Protein AF-A0A1G8M8V0-F1 (afdb_monomer_lite)

InterPro domains:
  IPR059503 Rv1289-like domain [PF27329] (33-240)

Foldseek 3Di:
DDDDDDDDDDDDDDPPPPPPPPDDDPDDDDDDDLQRLLVQLVVCLVVVVNLSNLLSLLVSLQVLLCLLVVHPHDDLVSSLVLVLVLCLQLVQQLVAQAPQNQAWQALQWFADPVRDTDRTDTPSSCSSRQRNVCSVVVHDRDPLAAADEDDVPDDQYWDDDSVVSHIHGGSSSSVSSSRSSQQAQSFQPDADPDQDWRWGQAPNDIDTGGSRVRRNVNVVVSVVCVVRDDRHDHDDDDPPDD

Radius of gyration: 22.96 Å; chains: 1; bounding box: 92×37×60 Å

Sequence (242 aa):
MSPVLGEAPTLTPLNFRLIFRLATPYFGDCLMDIAKRVELSIEGGRNRNWDQALDLICPALEATARKALGKAKITGKEYKDYVRSKYQIIEPFSCTGLNMSETRFPNISVSTDDGKTLENPDVADIIYHCYRNATQHGYTISSKFAFSEQQPGSFVGWNFNFGEGRIHFPVNLVWALIATVVLEKSNKDIVSFTGQFLYLNVENKNVHFPVGLFWGGEDLVVNFFGKHPRPTVTMRFTNNIS

Organism: NCBI:txid490829

Secondary structure (DSSP, 8-state):
-PPP-PPPP-------------------S----HHHHHHHHHHHHHTT-HHHHHHHHHHHHHHHHHHHHT-SS--HHHHHHHHHHTHHHHHHHHTS-B-TTT---TT--EE-TTS-EESS--HHHHIIIIIIHHHHHTPPPPGGG-EEPPPTT-----EEEGGGTEEEEETHHHHHHHHHHHH-GGGTT-------EEEEEETTEEEEEEGGG-TT-HHHHHHHHHHS----B---------

pLDDT: mean 79.85, std 20.71, range [23.98, 98.31]

Structure (mmCIF, N/CA/C/O backbone):
data_AF-A0A1G8M8V0-F1
#
_entry.id   AF-A0A1G8M8V0-F1
#
loop_
_atom_site.group_PDB
_atom_site.id
_atom_site.type_symbol
_atom_site.label_atom_id
_atom_site.label_alt_id
_atom_site.label_comp_id
_atom_site.label_asym_id
_atom_site.label_entity_id
_atom_site.label_seq_id
_atom_site.pdbx_PDB_ins_code
_atom_site.Cartn_x
_atom_site.Cartn_y
_atom_site.Cartn_z
_atom_site.occupancy
_atom_site.B_iso_or_equiv
_atom_site.auth_seq_id
_atom_site.auth_comp_id
_atom_site.auth_asym_id
_atom_site.auth_atom_id
_atom_site.pdbx_PDB_model_num
ATOM 1 N N . MET A 1 1 ? -68.989 19.685 33.938 1.00 43.81 1 MET A N 1
ATOM 2 C CA . MET A 1 1 ? -67.886 18.721 34.132 1.00 43.81 1 MET A CA 1
ATOM 3 C C . MET A 1 1 ? -66.911 18.925 32.989 1.00 43.81 1 MET A C 1
ATOM 5 O O . MET A 1 1 ? -67.175 18.466 31.888 1.00 43.81 1 MET A O 1
ATOM 9 N N . SER A 1 2 ? -65.870 19.718 33.227 1.00 32.50 2 SER A N 1
ATOM 10 C CA . SER A 1 2 ? -64.815 20.004 32.249 1.00 32.50 2 SER A CA 1
ATOM 11 C C . SER A 1 2 ? -63.652 19.031 32.481 1.00 32.50 2 SER A C 1
ATOM 13 O O . SER A 1 2 ? -63.342 18.778 33.647 1.00 32.50 2 SER A O 1
ATOM 15 N N . PRO A 1 3 ? -63.014 18.469 31.439 1.00 36.28 3 PRO A N 1
ATOM 16 C CA . PRO A 1 3 ? -61.874 17.584 31.623 1.00 36.28 3 PRO A CA 1
ATOM 17 C C . PRO A 1 3 ? -60.624 18.383 32.009 1.00 36.28 3 PRO A C 1
ATOM 19 O O . PRO A 1 3 ? -60.290 19.389 31.386 1.00 36.28 3 PRO A O 1
ATOM 22 N N . VAL A 1 4 ? -59.955 17.907 33.058 1.00 39.12 4 VAL A N 1
ATOM 23 C CA . VAL A 1 4 ? -58.671 18.396 33.565 1.00 39.12 4 VAL A CA 1
ATOM 24 C C . VAL A 1 4 ? -57.565 17.953 32.603 1.00 39.12 4 VAL A C 1
ATOM 26 O O . VAL A 1 4 ? -57.398 16.760 32.355 1.00 39.12 4 VAL A O 1
ATOM 29 N N . LEU A 1 5 ? -56.823 18.918 32.057 1.00 35.03 5 LEU A N 1
ATOM 30 C CA . LEU A 1 5 ? -55.566 18.693 31.343 1.00 35.03 5 LEU A CA 1
ATOM 31 C C . LEU A 1 5 ? -54.503 18.273 32.366 1.00 35.03 5 LEU A C 1
ATOM 33 O O . LEU A 1 5 ? -54.175 19.043 33.265 1.00 35.03 5 LEU A O 1
ATOM 37 N N . GLY A 1 6 ? -54.003 17.044 32.247 1.00 34.59 6 GLY A N 1
ATOM 38 C CA . GLY A 1 6 ? -52.886 16.551 33.047 1.00 34.59 6 GLY A CA 1
ATOM 39 C C . GLY A 1 6 ? -51.581 17.245 32.655 1.00 34.59 6 GLY A C 1
ATOM 40 O O . GLY A 1 6 ? -51.261 17.359 31.472 1.00 34.59 6 GLY A O 1
ATOM 41 N N . GLU A 1 7 ? -50.851 17.712 33.663 1.00 34.50 7 GLU A N 1
ATOM 42 C CA . GLU A 1 7 ? -49.532 18.327 33.544 1.00 34.50 7 GLU A CA 1
ATOM 43 C C . GLU A 1 7 ? -48.500 17.341 32.972 1.00 34.50 7 GLU A C 1
ATOM 45 O O . GLU A 1 7 ? -48.451 16.166 33.344 1.00 34.50 7 GLU A O 1
ATOM 50 N N . ALA A 1 8 ? -47.660 17.828 32.056 1.00 33.62 8 ALA A N 1
ATOM 51 C CA . ALA A 1 8 ? -46.519 17.088 31.534 1.00 33.62 8 ALA A CA 1
ATOM 52 C C . ALA A 1 8 ? -45.436 16.936 32.622 1.00 33.62 8 ALA A C 1
ATOM 54 O O . ALA A 1 8 ? -45.166 17.901 33.341 1.00 33.62 8 ALA A O 1
ATOM 55 N N . PRO A 1 9 ? -44.774 15.771 32.743 1.00 33.81 9 PRO A N 1
ATOM 56 C CA . PRO A 1 9 ? -43.723 15.592 33.733 1.00 33.81 9 PRO A CA 1
ATOM 57 C C . PRO A 1 9 ? -42.520 16.486 33.412 1.00 33.81 9 PRO A C 1
ATOM 59 O O . PRO A 1 9 ? -41.961 16.464 32.313 1.00 33.81 9 PRO A O 1
ATOM 62 N N . THR A 1 10 ? -42.117 17.268 34.407 1.00 34.09 10 THR A N 1
ATOM 63 C CA . THR A 1 10 ? -40.898 18.072 34.427 1.00 34.09 10 THR A CA 1
ATOM 64 C C . THR A 1 10 ? -39.672 17.160 34.372 1.00 34.09 10 THR A C 1
ATOM 66 O O . THR A 1 10 ? -39.354 16.444 35.320 1.00 34.09 10 THR A O 1
ATOM 69 N N . LEU A 1 11 ? -38.962 17.186 33.242 1.00 32.81 11 LEU A N 1
ATOM 70 C CA . LEU A 1 11 ? -37.642 16.574 33.109 1.00 32.81 11 LEU A CA 1
ATOM 71 C C . LEU A 1 11 ? -36.647 17.352 33.977 1.00 32.81 11 LEU A C 1
ATOM 73 O O . LEU A 1 11 ? -36.286 18.489 33.673 1.00 32.81 11 LEU A O 1
ATOM 77 N N . THR A 1 12 ? -36.195 16.736 35.064 1.00 33.12 12 THR A N 1
ATOM 78 C CA . THR A 1 12 ? -35.002 17.177 35.785 1.00 33.12 12 THR A CA 1
ATOM 79 C C . THR A 1 12 ? -33.772 16.982 34.890 1.00 33.12 12 THR A C 1
ATOM 81 O O . THR A 1 12 ? -33.672 15.966 34.196 1.00 33.12 12 THR A O 1
ATOM 84 N N . PRO A 1 13 ? -32.812 17.923 34.869 1.00 29.12 13 PRO A N 1
ATOM 85 C CA . PRO A 1 13 ? -31.613 17.758 34.068 1.00 29.12 13 PRO A CA 1
ATOM 86 C C . PRO A 1 13 ? -30.744 16.671 34.706 1.00 29.12 13 PRO A C 1
ATOM 88 O O . PRO A 1 13 ? -30.079 16.889 35.721 1.00 29.12 13 PRO A O 1
ATOM 91 N N . LEU A 1 14 ? -30.758 15.476 34.111 1.00 28.72 14 LEU A N 1
ATOM 92 C CA . LEU A 1 14 ? -29.756 14.456 34.388 1.00 28.72 14 LEU A CA 1
ATOM 93 C C . LEU A 1 14 ? -28.397 15.029 33.969 1.00 28.72 14 LEU A C 1
ATOM 95 O O . LEU A 1 14 ? -28.135 15.249 32.786 1.00 28.72 14 LEU A O 1
ATOM 99 N N . ASN A 1 15 ? -27.539 15.280 34.955 1.00 26.50 15 ASN A N 1
ATOM 100 C CA . ASN A 1 15 ? -26.134 15.616 34.764 1.00 26.50 15 ASN A CA 1
ATOM 101 C C . ASN A 1 15 ? -25.416 14.462 34.041 1.00 26.50 15 ASN A C 1
ATOM 103 O O . ASN A 1 15 ? -24.802 13.600 34.672 1.00 26.50 15 ASN A O 1
ATOM 107 N N . PHE 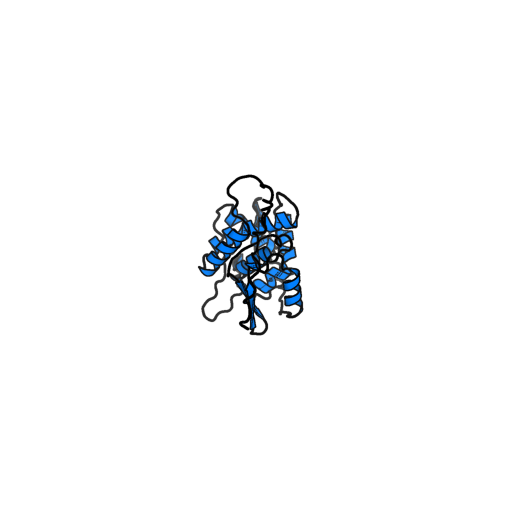A 1 16 ? -25.457 14.450 32.709 1.00 26.12 16 PHE A N 1
ATOM 108 C CA . PHE A 1 16 ? -24.528 13.676 31.894 1.00 26.12 16 PHE A CA 1
ATOM 109 C C . PHE A 1 16 ? -23.153 14.338 31.993 1.00 26.12 16 PHE A C 1
ATOM 111 O O . PHE A 1 16 ? -22.782 15.193 31.191 1.00 26.12 16 PHE A O 1
ATOM 118 N N . ARG A 1 17 ? -22.365 13.942 32.996 1.00 23.98 17 ARG A N 1
ATOM 119 C CA . ARG A 1 17 ? -20.915 14.136 32.937 1.00 23.98 17 ARG A CA 1
ATOM 120 C C . ARG A 1 17 ? -20.382 13.233 31.826 1.00 23.98 17 ARG A C 1
ATOM 122 O O . ARG A 1 17 ? -20.125 12.054 32.057 1.00 23.98 17 ARG A O 1
ATOM 129 N N . LEU A 1 18 ? -20.217 13.792 30.625 1.00 24.91 18 LEU A N 1
ATOM 130 C CA . LEU A 1 18 ? -19.311 13.241 29.621 1.00 24.91 18 LEU A CA 1
ATOM 131 C C . LEU A 1 18 ? -17.920 13.184 30.263 1.00 24.91 18 LEU A C 1
ATOM 133 O O . LEU A 1 18 ? -17.222 14.191 30.372 1.00 24.91 18 LEU A O 1
ATOM 137 N N . ILE A 1 19 ? -17.522 12.005 30.730 1.00 24.28 19 ILE A N 1
ATOM 138 C CA . ILE A 1 19 ? -16.125 11.742 31.050 1.00 24.28 19 ILE A CA 1
ATOM 139 C C . ILE A 1 19 ? -15.431 11.589 29.696 1.00 24.28 19 ILE A C 1
ATOM 141 O O . ILE A 1 19 ? -15.386 10.499 29.130 1.00 24.28 19 ILE A O 1
ATOM 145 N N . PHE A 1 20 ? -14.910 12.695 29.158 1.00 26.86 20 PHE A N 1
ATOM 146 C CA . PHE A 1 20 ? -13.857 12.629 28.152 1.00 26.86 20 PHE A CA 1
ATOM 147 C C . PHE A 1 20 ? -12.666 11.948 28.818 1.00 26.86 20 PHE A C 1
ATOM 149 O O . PHE A 1 20 ? -11.889 12.567 29.545 1.00 26.86 20 PHE A O 1
ATOM 156 N N . ARG A 1 21 ? -12.544 10.638 28.615 1.00 25.80 21 ARG A N 1
ATOM 157 C CA . ARG A 1 21 ? -11.313 9.919 28.912 1.00 25.80 21 ARG A CA 1
ATOM 158 C C . ARG A 1 21 ? -10.319 10.369 27.846 1.00 25.80 21 ARG A C 1
ATOM 160 O O . ARG A 1 21 ? -10.253 9.782 26.773 1.00 25.80 21 ARG A O 1
ATOM 167 N N . LEU A 1 22 ? -9.629 11.478 28.113 1.00 28.00 22 LEU A N 1
ATOM 168 C CA . LEU A 1 22 ? -8.472 11.900 27.336 1.00 28.00 22 LEU A CA 1
ATOM 169 C C . LEU A 1 22 ? -7.501 10.721 27.339 1.00 28.00 22 LEU A C 1
ATOM 171 O O . LEU A 1 22 ? -6.942 10.363 28.378 1.00 28.00 22 LEU A O 1
ATOM 175 N N . ALA A 1 23 ? -7.391 10.061 26.188 1.00 31.03 23 ALA A N 1
ATOM 176 C CA . ALA A 1 23 ? -6.352 9.084 25.956 1.00 31.03 23 ALA A CA 1
ATOM 177 C C . ALA A 1 23 ? -5.004 9.779 26.185 1.00 31.03 23 ALA A C 1
ATOM 179 O O . ALA A 1 23 ? -4.799 10.935 25.818 1.00 31.03 23 ALA A O 1
ATOM 180 N N . THR A 1 24 ? -4.134 9.066 26.882 1.00 32.53 24 THR A N 1
ATOM 181 C CA . THR A 1 24 ? -2.799 9.462 27.330 1.00 32.53 24 THR A CA 1
ATOM 182 C C . THR A 1 24 ? -1.983 10.235 26.284 1.00 32.53 24 THR A C 1
ATOM 184 O O . THR A 1 24 ? -2.019 9.875 25.106 1.00 32.53 24 THR A O 1
ATOM 187 N N . PRO A 1 25 ? -1.171 11.227 26.700 1.00 35.59 25 PRO A N 1
ATOM 188 C CA . PRO A 1 25 ? -0.313 11.972 25.793 1.00 35.59 25 PRO A CA 1
ATOM 189 C C . PRO A 1 25 ? 0.883 11.101 25.393 1.00 35.59 25 PRO A C 1
ATOM 191 O O . PRO A 1 25 ? 1.814 10.904 26.174 1.00 35.59 25 PRO A O 1
ATOM 194 N N . TYR A 1 26 ? 0.886 10.583 24.165 1.00 39.38 26 TYR A N 1
ATOM 195 C CA . TYR A 1 26 ? 2.131 10.140 23.541 1.00 39.38 26 TYR A CA 1
ATOM 196 C C . TYR A 1 26 ? 2.860 11.379 23.009 1.00 39.38 26 TYR A C 1
ATOM 198 O O . TYR A 1 26 ? 2.544 11.904 21.950 1.00 39.38 26 TYR A O 1
ATOM 206 N N . PHE A 1 27 ? 3.763 11.870 23.857 1.00 38.59 27 PHE A N 1
ATOM 207 C CA . PHE A 1 27 ? 4.914 12.740 23.607 1.00 38.59 27 PHE A CA 1
ATOM 208 C C . PHE A 1 27 ? 5.171 13.221 22.162 1.00 38.59 27 PHE A C 1
ATOM 210 O O . PHE A 1 27 ? 5.481 12.419 21.288 1.00 38.59 27 PHE A O 1
ATOM 217 N N . GLY A 1 28 ? 5.240 14.551 22.018 1.00 32.28 28 GLY A N 1
ATOM 218 C CA . GLY A 1 28 ? 6.390 15.237 21.410 1.00 32.28 28 GLY A CA 1
ATOM 219 C C . GLY A 1 28 ? 6.431 15.360 19.885 1.00 32.28 28 GLY A C 1
ATOM 220 O O . GLY A 1 28 ? 6.826 14.429 19.196 1.00 32.28 28 GLY A O 1
ATOM 221 N N . ASP A 1 29 ? 6.152 16.583 19.425 1.00 36.25 29 ASP A N 1
ATOM 222 C CA . ASP A 1 29 ? 6.566 17.206 18.160 1.00 36.25 29 ASP A CA 1
ATOM 223 C C . ASP A 1 29 ? 5.823 16.813 16.865 1.00 36.25 29 ASP A C 1
ATOM 225 O O . ASP A 1 29 ? 6.103 15.824 16.198 1.00 36.25 29 ASP A O 1
ATOM 229 N N . CYS A 1 30 ? 4.881 17.687 16.478 1.00 38.12 30 CYS A N 1
ATOM 230 C CA . CYS A 1 30 ? 4.347 17.891 15.121 1.00 38.12 30 CYS A CA 1
ATOM 231 C C . CYS A 1 30 ? 3.941 16.635 14.317 1.00 38.12 30 CYS A C 1
ATOM 233 O O . CYS A 1 30 ? 4.064 16.601 13.091 1.00 38.12 30 CYS A O 1
ATOM 235 N N . LEU A 1 31 ? 3.424 15.589 14.968 1.00 47.53 31 LEU A N 1
ATOM 236 C CA . LEU A 1 31 ? 2.875 14.439 14.253 1.00 47.53 31 LEU A CA 1
ATOM 237 C C . LEU A 1 31 ? 1.395 14.670 13.950 1.00 47.53 31 LEU A C 1
ATOM 239 O O . LEU A 1 31 ? 0.516 14.457 14.778 1.00 47.53 31 LEU A O 1
ATOM 243 N N . MET A 1 32 ? 1.126 15.105 12.725 1.00 65.25 32 MET A N 1
ATOM 244 C CA . MET A 1 32 ? -0.202 15.013 12.129 1.00 65.25 32 MET A CA 1
ATOM 245 C C . MET A 1 32 ? -0.762 13.588 12.306 1.00 65.25 32 MET A C 1
ATOM 247 O O . MET A 1 32 ? -0.095 12.617 11.931 1.00 65.25 32 MET A O 1
ATOM 251 N N . ASP A 1 33 ? -1.965 13.495 12.880 1.00 88.31 33 ASP A N 1
ATOM 252 C CA . ASP A 1 33 ? -2.671 12.246 13.190 1.00 88.31 33 ASP A CA 1
ATOM 253 C C . ASP A 1 33 ? -2.933 11.379 11.938 1.00 88.31 33 ASP A C 1
ATOM 255 O O . ASP A 1 33 ? -3.062 11.900 10.823 1.00 88.31 33 ASP A O 1
ATOM 259 N N . ILE A 1 34 ? -3.023 10.053 12.116 1.00 94.31 34 ILE A N 1
ATOM 260 C CA . ILE A 1 34 ? -3.234 9.082 11.025 1.00 94.31 34 ILE A CA 1
ATOM 261 C C . ILE A 1 34 ? -4.503 9.421 10.234 1.00 94.31 34 ILE A C 1
ATOM 263 O O . ILE A 1 34 ? -4.458 9.427 9.002 1.00 94.31 34 ILE A O 1
ATOM 267 N N . ALA A 1 35 ? -5.611 9.758 10.908 1.00 94.31 35 ALA A N 1
ATOM 268 C CA . ALA A 1 35 ? -6.861 10.092 10.227 1.00 94.31 35 ALA A CA 1
ATOM 269 C C . ALA A 1 35 ? -6.696 11.327 9.344 1.00 94.31 35 ALA A C 1
ATOM 271 O O . ALA A 1 35 ? -7.091 11.330 8.177 1.00 94.31 35 ALA A O 1
ATOM 272 N N . LYS A 1 36 ? -6.043 12.363 9.878 1.00 93.75 36 LYS A N 1
ATOM 273 C CA . LYS A 1 36 ? -5.842 13.611 9.145 1.00 93.75 36 LYS A CA 1
ATOM 274 C C . LYS A 1 36 ? -4.948 13.395 7.923 1.00 93.75 36 LYS A C 1
ATOM 276 O O . LYS A 1 36 ? -5.195 13.984 6.870 1.00 93.75 36 LYS A O 1
ATOM 281 N N . ARG A 1 37 ? -3.914 12.551 8.040 1.00 95.19 37 ARG A N 1
ATOM 282 C CA . ARG A 1 37 ? -3.038 12.183 6.913 1.00 95.19 37 ARG A CA 1
ATOM 283 C C . ARG A 1 37 ? -3.808 11.462 5.819 1.00 95.19 37 ARG A C 1
ATOM 285 O O . ARG A 1 37 ? -3.622 11.787 4.652 1.00 95.19 37 ARG A O 1
ATOM 292 N N . VAL A 1 38 ? -4.694 10.541 6.193 1.00 96.19 38 VAL A N 1
ATOM 293 C CA . VAL A 1 38 ? -5.588 9.866 5.244 1.00 96.19 38 VAL A CA 1
ATOM 294 C C . VAL A 1 38 ? -6.479 10.875 4.520 1.00 96.19 38 VAL A C 1
ATOM 296 O O . VAL A 1 38 ? -6.521 10.860 3.294 1.00 96.19 38 VAL A O 1
ATOM 299 N N . GLU A 1 39 ? -7.129 11.792 5.239 1.00 94.88 39 GLU A N 1
ATOM 300 C CA . GLU A 1 39 ? -8.004 12.806 4.629 1.00 94.88 39 GLU A CA 1
ATOM 301 C C . GLU A 1 39 ? -7.273 13.687 3.611 1.00 94.88 39 GLU A C 1
ATOM 303 O O . GLU A 1 39 ? -7.756 13.880 2.493 1.00 94.88 39 GLU A O 1
ATOM 308 N N . LEU A 1 40 ? -6.101 14.210 3.990 1.00 94.56 40 LEU A N 1
ATOM 309 C CA . LEU A 1 40 ? -5.308 15.051 3.095 1.00 94.56 40 LEU A CA 1
ATOM 310 C C . LEU A 1 40 ? -4.696 14.242 1.943 1.00 94.56 40 LEU A C 1
ATOM 312 O O . LEU A 1 40 ? -4.560 14.771 0.846 1.00 94.56 40 LEU A O 1
ATOM 316 N N . SER A 1 41 ? -4.351 12.968 2.158 1.00 95.44 41 SER A N 1
ATOM 317 C CA . SER A 1 41 ? -3.859 12.095 1.086 1.00 95.44 41 SER A CA 1
ATOM 318 C C . SER A 1 41 ? -4.950 11.844 0.044 1.00 95.44 41 SER A C 1
ATOM 320 O O . SER A 1 41 ? -4.693 11.929 -1.157 1.00 95.44 41 SER A O 1
ATOM 322 N N . ILE A 1 42 ? -6.195 11.639 0.493 1.00 95.12 42 ILE A N 1
ATOM 323 C CA . ILE A 1 42 ? -7.356 11.535 -0.397 1.00 95.12 42 ILE A CA 1
ATOM 324 C C . ILE A 1 42 ? -7.545 12.830 -1.190 1.00 95.12 42 ILE A C 1
ATOM 326 O O . ILE A 1 42 ? -7.802 12.782 -2.391 1.00 95.12 42 ILE A O 1
ATOM 330 N N . GLU A 1 43 ? -7.412 13.988 -0.548 1.00 94.06 43 GLU A N 1
ATOM 331 C CA . GLU A 1 43 ? -7.517 15.277 -1.234 1.00 94.06 43 GLU A CA 1
ATOM 332 C C . GLU A 1 43 ? -6.397 15.489 -2.262 1.00 94.06 43 GLU A C 1
ATOM 334 O O . GLU A 1 43 ? -6.683 15.857 -3.403 1.00 94.06 43 GLU A O 1
ATOM 339 N N . GLY A 1 44 ? -5.152 15.153 -1.914 1.00 92.88 44 GLY A N 1
ATOM 340 C CA . GLY A 1 44 ? -4.020 15.149 -2.843 1.00 92.88 44 GLY A CA 1
ATOM 341 C C . GLY A 1 44 ? -4.291 14.272 -4.067 1.00 92.88 44 GLY A C 1
ATOM 342 O O . GLY A 1 44 ? -4.193 14.743 -5.199 1.00 92.88 44 GLY A O 1
ATOM 343 N N . GLY A 1 45 ? -4.751 13.035 -3.858 1.00 91.38 45 GLY A N 1
ATOM 344 C CA . GLY A 1 45 ? -5.098 12.119 -4.948 1.00 91.38 45 GLY A CA 1
ATOM 345 C C . GLY A 1 45 ? -6.254 12.621 -5.822 1.00 91.38 45 GLY A C 1
ATOM 346 O O . GLY A 1 45 ? -6.210 12.495 -7.044 1.00 91.38 45 GLY A O 1
ATOM 347 N N . ARG A 1 46 ? -7.276 13.261 -5.235 1.00 90.19 46 ARG A N 1
ATOM 348 C CA . ARG A 1 46 ? -8.382 13.877 -5.998 1.00 90.19 46 ARG A CA 1
ATOM 349 C C . ARG A 1 46 ? -7.910 15.034 -6.873 1.00 90.19 46 ARG A C 1
ATOM 351 O O . ARG A 1 46 ? -8.418 15.198 -7.979 1.00 90.19 46 ARG A O 1
ATOM 358 N N . ASN A 1 47 ? -6.929 15.789 -6.394 1.00 90.50 47 ASN A N 1
ATOM 359 C CA . ASN A 1 47 ? -6.308 16.894 -7.118 1.00 90.50 47 ASN A CA 1
ATOM 360 C C . ASN A 1 47 ? -5.180 16.437 -8.061 1.00 90.50 47 ASN A C 1
ATOM 362 O O . ASN A 1 47 ? -4.508 17.285 -8.642 1.00 90.50 47 ASN A O 1
ATOM 366 N N . ARG A 1 48 ? -4.966 15.119 -8.221 1.00 88.81 48 ARG A N 1
ATOM 367 C CA . ARG A 1 48 ? -3.855 14.520 -8.986 1.00 88.81 48 ARG A CA 1
ATOM 368 C C . ARG A 1 48 ? -2.466 14.963 -8.510 1.00 88.81 48 ARG A C 1
ATOM 370 O O . ARG A 1 48 ? -1.495 14.902 -9.255 1.00 88.81 48 ARG A O 1
ATOM 377 N N . ASN A 1 49 ? -2.361 15.389 -7.255 1.00 89.81 49 ASN A N 1
ATOM 378 C CA . ASN A 1 49 ? -1.093 15.661 -6.597 1.00 89.81 49 ASN A CA 1
ATOM 379 C C . ASN A 1 49 ? -0.615 14.384 -5.894 1.00 89.81 49 ASN A C 1
ATOM 381 O O . ASN A 1 49 ? -0.776 14.215 -4.682 1.00 89.81 49 ASN A O 1
ATOM 385 N N . TRP A 1 50 ? -0.101 13.441 -6.686 1.00 87.44 50 TRP A N 1
ATOM 386 C CA . TRP A 1 50 ? 0.285 12.111 -6.207 1.00 87.44 50 TRP A CA 1
ATOM 387 C C . TRP A 1 50 ? 1.474 12.145 -5.251 1.00 87.44 50 TRP A C 1
ATOM 389 O O . TRP A 1 50 ? 1.497 11.359 -4.307 1.00 87.44 50 TRP A O 1
ATOM 399 N N . ASP A 1 51 ? 2.402 13.083 -5.447 1.00 85.62 51 ASP A N 1
ATOM 400 C CA . ASP A 1 51 ? 3.546 13.285 -4.555 1.00 85.62 51 ASP A CA 1
ATOM 401 C C . ASP A 1 51 ? 3.059 13.686 -3.158 1.00 85.62 51 ASP A C 1
ATOM 403 O O . ASP A 1 51 ? 3.359 13.006 -2.179 1.00 85.62 51 ASP A O 1
ATOM 407 N N . GLN A 1 52 ? 2.174 14.689 -3.069 1.00 88.75 52 GLN A N 1
ATOM 408 C CA . GLN A 1 52 ? 1.538 15.066 -1.802 1.00 88.75 52 GLN A CA 1
ATOM 409 C C . GLN A 1 52 ? 0.747 13.903 -1.191 1.00 88.75 52 GLN A C 1
ATOM 411 O O . GLN A 1 52 ? 0.778 13.691 0.023 1.00 88.75 52 GLN A O 1
ATOM 416 N N . ALA A 1 53 ? 0.016 13.146 -2.012 1.00 92.50 53 ALA A N 1
ATOM 417 C CA . ALA A 1 53 ? -0.751 12.008 -1.525 1.00 92.50 53 ALA A CA 1
ATOM 418 C C . ALA A 1 53 ? 0.163 10.937 -0.904 1.00 92.50 53 ALA A C 1
ATOM 420 O O . ALA A 1 53 ? -0.166 10.412 0.166 1.00 92.50 53 ALA A O 1
ATOM 421 N N . LEU A 1 54 ? 1.314 10.663 -1.529 1.00 91.19 54 LEU A N 1
ATOM 422 C CA . LEU A 1 54 ? 2.349 9.752 -1.039 1.00 91.19 54 LEU A CA 1
ATOM 423 C C . LEU A 1 54 ? 3.036 10.262 0.230 1.00 91.19 54 LEU A C 1
ATOM 425 O O . LEU A 1 54 ? 3.130 9.507 1.201 1.00 91.19 54 LEU A O 1
ATOM 429 N N . ASP A 1 55 ? 3.438 11.535 0.258 1.00 89.69 55 ASP A N 1
ATOM 430 C CA . ASP A 1 55 ? 4.062 12.198 1.415 1.00 89.69 55 ASP A CA 1
ATOM 431 C C . ASP A 1 55 ? 3.199 12.093 2.678 1.00 89.69 55 ASP A C 1
ATOM 433 O O . ASP A 1 55 ? 3.689 12.069 3.812 1.00 89.69 55 ASP A O 1
ATOM 437 N N . LEU A 1 56 ? 1.882 12.010 2.496 1.00 93.38 56 LEU A N 1
ATOM 438 C CA . LEU A 1 56 ? 0.924 11.878 3.581 1.00 93.38 56 LEU A CA 1
ATOM 439 C C . LEU A 1 56 ? 0.645 10.419 3.943 1.00 93.38 56 LEU A C 1
ATOM 441 O O . LEU A 1 56 ? 0.638 10.092 5.137 1.00 93.38 56 LEU A O 1
ATOM 445 N N . ILE A 1 57 ? 0.436 9.541 2.954 1.00 96.00 57 ILE A N 1
ATOM 446 C CA . ILE A 1 57 ? 0.038 8.152 3.221 1.00 96.00 57 ILE A CA 1
ATOM 447 C C . ILE A 1 57 ? 1.201 7.262 3.653 1.00 96.00 57 ILE A C 1
ATOM 449 O O . ILE A 1 57 ? 1.002 6.418 4.523 1.00 96.00 57 ILE A O 1
ATOM 453 N N . CYS A 1 58 ? 2.416 7.452 3.131 1.00 94.50 58 CYS A N 1
ATOM 454 C CA . CYS A 1 58 ? 3.569 6.626 3.502 1.00 94.50 58 CYS A CA 1
ATOM 455 C C . CYS A 1 58 ? 3.880 6.711 5.013 1.00 94.50 58 CYS A C 1
ATOM 457 O O . CYS A 1 58 ? 3.986 5.656 5.650 1.00 94.50 58 CYS A O 1
ATOM 459 N N . PRO A 1 59 ? 3.923 7.905 5.643 1.00 93.00 59 PRO A N 1
ATOM 460 C CA . PRO A 1 59 ? 4.073 8.008 7.095 1.00 93.00 59 PRO A CA 1
ATOM 461 C C . PRO A 1 59 ? 2.869 7.478 7.886 1.00 93.00 59 PRO A C 1
ATOM 463 O O . PRO A 1 59 ? 3.049 6.925 8.971 1.00 93.00 59 PRO A O 1
ATOM 466 N N . ALA A 1 60 ? 1.641 7.621 7.370 1.00 95.94 60 ALA A N 1
ATOM 467 C CA . ALA A 1 60 ? 0.454 7.043 8.007 1.00 95.94 60 ALA A CA 1
ATOM 468 C C . ALA A 1 60 ? 0.490 5.506 7.987 1.00 95.94 60 ALA A C 1
ATOM 470 O O . ALA A 1 60 ? 0.141 4.868 8.983 1.00 95.94 60 ALA A O 1
ATOM 471 N N . LEU A 1 61 ? 0.982 4.911 6.899 1.00 97.25 61 LEU A N 1
ATOM 472 C CA . LEU A 1 61 ? 1.204 3.474 6.772 1.00 97.25 61 LEU A CA 1
ATOM 473 C C . LEU A 1 61 ? 2.299 2.987 7.724 1.00 97.25 61 LEU A C 1
ATOM 475 O O . LEU A 1 61 ? 2.118 1.969 8.382 1.00 97.25 61 LEU A O 1
ATOM 479 N N . GLU A 1 62 ? 3.390 3.739 7.886 1.00 95.19 62 GLU A N 1
ATOM 480 C CA . GLU A 1 62 ? 4.428 3.423 8.877 1.00 95.19 62 GLU A CA 1
ATOM 481 C C . GLU A 1 62 ? 3.909 3.525 10.320 1.00 95.19 62 GLU A C 1
ATOM 483 O O . GLU A 1 62 ? 4.172 2.648 11.144 1.00 95.19 62 GLU A O 1
ATOM 488 N N . ALA A 1 63 ? 3.146 4.571 10.650 1.00 95.25 63 ALA A N 1
ATOM 489 C CA . ALA A 1 63 ? 2.505 4.705 11.959 1.00 95.25 63 ALA A CA 1
ATOM 490 C C . ALA A 1 63 ? 1.523 3.555 12.234 1.00 95.25 63 ALA A C 1
ATOM 492 O O . ALA A 1 63 ? 1.499 3.010 13.338 1.00 95.25 63 ALA A O 1
ATOM 493 N N . THR A 1 64 ? 0.783 3.139 11.210 1.00 97.44 64 THR A N 1
ATOM 494 C CA . THR A 1 64 ? -0.122 1.990 11.264 1.00 97.44 64 THR A CA 1
ATOM 495 C C . THR A 1 64 ? 0.641 0.683 11.482 1.00 97.44 64 THR A C 1
ATOM 497 O O . THR A 1 64 ? 0.315 -0.065 12.398 1.00 97.44 64 THR A O 1
ATOM 500 N N . ALA A 1 65 ? 1.717 0.438 10.731 1.00 97.62 65 ALA A N 1
ATOM 501 C CA . ALA A 1 65 ? 2.573 -0.737 10.889 1.00 97.62 65 ALA A CA 1
ATOM 502 C C . ALA A 1 65 ? 3.187 -0.819 12.297 1.00 97.62 65 ALA A C 1
ATOM 504 O O . ALA A 1 65 ? 3.189 -1.877 12.927 1.00 97.62 65 ALA A O 1
ATOM 505 N N . ARG A 1 66 ? 3.654 0.315 12.837 1.00 96.94 66 ARG A N 1
ATOM 506 C CA . ARG A 1 66 ? 4.129 0.428 14.225 1.00 96.94 66 ARG A CA 1
ATOM 507 C C . ARG A 1 66 ? 3.054 0.036 15.233 1.00 96.94 66 ARG A C 1
ATOM 509 O O . ARG A 1 66 ? 3.338 -0.726 16.157 1.00 96.94 66 ARG A O 1
ATOM 516 N N . LYS A 1 67 ? 1.827 0.526 15.038 1.00 96.38 67 LYS A N 1
ATOM 517 C CA . LYS A 1 67 ? 0.678 0.207 15.890 1.00 96.38 67 LYS A CA 1
ATOM 518 C C . LYS A 1 67 ? 0.318 -1.278 15.819 1.00 96.38 67 LYS A C 1
ATOM 520 O O . LYS A 1 67 ? 0.195 -1.910 16.864 1.00 96.38 67 LYS A O 1
ATOM 525 N N . ALA A 1 68 ? 0.235 -1.844 14.616 1.00 97.19 68 ALA A N 1
ATOM 526 C CA . ALA A 1 68 ? -0.058 -3.258 14.386 1.00 97.19 68 ALA A CA 1
ATOM 527 C C . ALA A 1 68 ? 0.999 -4.191 15.002 1.00 97.19 68 ALA A C 1
ATOM 529 O O . ALA A 1 68 ? 0.659 -5.236 15.551 1.00 97.19 68 ALA A O 1
ATOM 53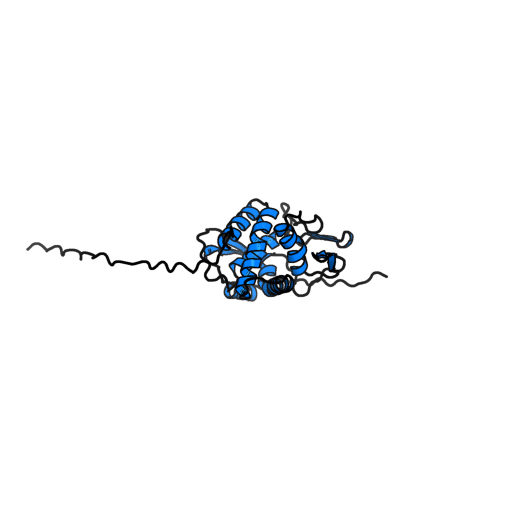0 N N . LEU A 1 69 ? 2.274 -3.797 14.961 1.00 97.00 69 LEU A N 1
ATOM 531 C CA . LEU A 1 69 ? 3.384 -4.566 15.533 1.00 97.00 69 LEU A CA 1
ATOM 532 C C . LEU A 1 69 ? 3.630 -4.280 17.024 1.00 97.00 69 LEU A C 1
ATOM 534 O O . LEU A 1 69 ? 4.479 -4.934 17.629 1.00 97.00 69 LEU A O 1
ATOM 538 N N . GLY A 1 70 ? 2.931 -3.309 17.622 1.00 96.25 70 GLY A N 1
ATOM 539 C CA . GLY A 1 70 ? 3.128 -2.906 19.017 1.00 96.25 70 GLY A CA 1
ATOM 540 C C . GLY A 1 70 ? 4.507 -2.295 19.294 1.00 96.25 70 GLY A C 1
ATOM 541 O O . GLY A 1 70 ? 5.058 -2.485 20.378 1.00 96.25 70 GLY A O 1
ATOM 542 N N . LYS A 1 71 ? 5.099 -1.590 18.319 1.00 95.38 71 LYS A N 1
ATOM 543 C CA . LYS A 1 71 ? 6.470 -1.054 18.402 1.00 95.38 71 LYS A CA 1
ATOM 544 C C . LYS A 1 71 ? 6.516 0.461 18.249 1.00 95.38 71 LYS A C 1
ATOM 546 O O . LYS A 1 71 ? 5.857 1.036 17.393 1.00 95.38 71 LYS A O 1
ATOM 551 N N . ALA A 1 72 ? 7.392 1.114 19.014 1.00 91.31 72 ALA A N 1
ATOM 552 C CA . ALA A 1 72 ? 7.639 2.555 18.885 1.00 91.31 72 ALA A CA 1
ATOM 553 C C . ALA A 1 72 ? 8.382 2.926 17.585 1.00 91.31 72 ALA A C 1
ATOM 555 O O . ALA A 1 72 ? 8.191 4.017 17.040 1.00 91.31 72 ALA A O 1
ATOM 556 N N . LYS A 1 73 ? 9.221 2.011 17.086 1.00 92.12 73 LYS A N 1
ATOM 557 C CA . LYS A 1 73 ? 9.969 2.101 15.827 1.00 92.12 73 LYS A CA 1
ATOM 558 C C . LYS A 1 73 ? 9.983 0.731 15.159 1.00 92.12 73 LYS A C 1
ATOM 560 O O . LYS A 1 73 ? 10.025 -0.281 15.855 1.00 92.12 73 LYS A O 1
ATOM 565 N N . ILE A 1 74 ? 9.970 0.716 13.833 1.00 94.00 74 ILE A N 1
ATOM 566 C CA . ILE A 1 74 ? 10.089 -0.499 13.025 1.00 94.00 74 ILE A CA 1
ATOM 567 C C . ILE A 1 74 ? 11.256 -0.348 12.056 1.00 94.00 74 ILE A C 1
ATOM 569 O O . ILE A 1 74 ? 11.604 0.756 11.641 1.00 94.00 74 ILE A O 1
ATOM 573 N N . THR A 1 75 ? 11.884 -1.464 11.729 1.00 94.25 75 THR A N 1
ATOM 574 C CA . THR A 1 75 ? 12.937 -1.554 10.718 1.00 94.25 75 THR A CA 1
ATOM 575 C C . THR A 1 75 ? 12.336 -1.544 9.313 1.00 94.25 75 THR A C 1
ATOM 577 O O . THR A 1 75 ? 11.168 -1.884 9.119 1.00 94.25 75 THR A O 1
ATOM 580 N N . GLY A 1 76 ? 13.152 -1.237 8.298 1.00 93.00 76 GLY A N 1
ATOM 581 C CA . GLY A 1 76 ? 12.715 -1.339 6.902 1.00 93.00 76 GLY A CA 1
ATOM 582 C C . GLY A 1 76 ? 12.256 -2.749 6.520 1.00 93.00 76 GLY A C 1
ATOM 583 O O . GLY A 1 76 ? 11.301 -2.909 5.767 1.00 93.00 76 GLY A O 1
ATOM 584 N N . LYS A 1 77 ? 12.868 -3.793 7.097 1.00 95.19 77 LYS A N 1
ATOM 585 C CA . LYS A 1 77 ? 12.404 -5.175 6.919 1.00 95.19 77 LYS A CA 1
ATOM 586 C C . LYS A 1 77 ? 10.980 -5.358 7.453 1.00 95.19 77 LYS A C 1
ATOM 588 O O . LYS A 1 77 ? 10.133 -5.876 6.738 1.00 95.19 77 LYS A O 1
ATOM 593 N N . GLU A 1 78 ? 10.713 -4.905 8.675 1.00 97.69 78 GLU A N 1
ATOM 594 C CA . GLU A 1 78 ? 9.392 -5.030 9.306 1.00 97.69 78 GLU A CA 1
ATOM 595 C C . GLU A 1 78 ? 8.317 -4.223 8.583 1.00 97.69 78 GLU A C 1
ATOM 597 O O . GLU A 1 78 ? 7.202 -4.712 8.432 1.00 97.69 78 GLU A O 1
ATOM 602 N N . TYR A 1 79 ? 8.651 -3.030 8.084 1.00 96.62 79 TYR A N 1
ATOM 603 C CA . TYR A 1 79 ? 7.747 -2.267 7.225 1.00 96.62 79 TYR A CA 1
ATOM 604 C C . TYR A 1 79 ? 7.383 -3.060 5.965 1.00 96.62 79 TYR A C 1
ATOM 606 O O . TYR A 1 79 ? 6.207 -3.209 5.642 1.00 96.62 79 TYR A O 1
ATOM 614 N N . LYS A 1 80 ? 8.380 -3.607 5.258 1.00 97.12 80 LYS A N 1
ATOM 615 C CA . LYS A 1 80 ? 8.140 -4.360 4.019 1.00 97.12 80 LYS A CA 1
ATOM 616 C C . LYS A 1 80 ? 7.356 -5.646 4.268 1.00 97.12 80 LYS A C 1
ATOM 618 O O . LYS A 1 80 ? 6.445 -5.956 3.508 1.00 97.12 80 LYS A O 1
ATOM 623 N N . ASP A 1 81 ? 7.658 -6.362 5.347 1.00 98.25 81 ASP A N 1
ATOM 624 C CA . ASP A 1 81 ? 6.913 -7.560 5.745 1.00 98.25 81 ASP A CA 1
ATOM 625 C C . ASP A 1 81 ? 5.464 -7.222 6.124 1.00 98.25 81 ASP A C 1
ATOM 627 O O . ASP A 1 81 ? 4.541 -7.940 5.738 1.00 98.25 81 ASP A O 1
ATOM 631 N N . TYR A 1 82 ? 5.248 -6.089 6.799 1.00 98.31 82 TYR A N 1
ATOM 632 C CA . TYR A 1 82 ? 3.910 -5.569 7.064 1.00 98.31 82 TYR A CA 1
ATOM 633 C C . TYR A 1 82 ? 3.156 -5.279 5.758 1.00 98.31 82 TYR A C 1
ATOM 635 O O . TYR A 1 82 ? 2.048 -5.779 5.580 1.00 98.31 82 TYR A O 1
ATOM 643 N N . VAL A 1 83 ? 3.757 -4.564 4.802 1.00 98.06 83 VAL A N 1
ATOM 644 C CA . VAL A 1 83 ? 3.128 -4.285 3.496 1.00 98.06 83 VAL A CA 1
ATOM 645 C C . VAL A 1 83 ? 2.783 -5.580 2.751 1.00 98.06 83 VAL A C 1
ATOM 647 O O . VAL A 1 83 ? 1.664 -5.716 2.258 1.00 98.06 83 VAL A O 1
ATOM 650 N N . ARG A 1 84 ? 3.689 -6.568 2.725 1.00 97.81 84 ARG A N 1
ATOM 651 C CA . ARG A 1 84 ? 3.436 -7.892 2.119 1.00 97.81 84 ARG A CA 1
ATOM 652 C C . ARG A 1 84 ? 2.252 -8.610 2.759 1.00 97.81 84 ARG A C 1
ATOM 654 O O . ARG A 1 84 ? 1.441 -9.199 2.050 1.00 97.81 84 ARG A O 1
ATOM 661 N N . SER A 1 85 ? 2.102 -8.513 4.082 1.00 97.62 85 SER A N 1
ATOM 662 C CA . SER A 1 85 ? 0.952 -9.093 4.794 1.00 97.62 85 SER A CA 1
ATOM 663 C C . SER A 1 85 ? -0.394 -8.477 4.384 1.00 97.62 85 SER A C 1
ATOM 665 O O . SER A 1 85 ? -1.447 -9.060 4.638 1.00 97.62 85 SER A O 1
ATOM 667 N N . LYS A 1 86 ? -0.367 -7.316 3.717 1.00 97.38 86 LYS A N 1
ATOM 668 C CA . LYS A 1 86 ? -1.547 -6.565 3.277 1.00 97.38 86 LYS A CA 1
ATOM 669 C C . LYS A 1 86 ? -1.825 -6.668 1.782 1.00 97.38 86 LYS A C 1
ATOM 671 O O . LYS A 1 86 ? -2.752 -6.016 1.310 1.00 97.38 86 LYS A O 1
ATOM 676 N N . TYR A 1 87 ? -1.125 -7.524 1.033 1.00 95.31 87 TYR A N 1
ATOM 677 C CA . TYR A 1 87 ? -1.397 -7.712 -0.401 1.00 95.31 87 TYR A CA 1
ATOM 678 C C . TYR A 1 87 ? -2.843 -8.115 -0.711 1.00 95.31 87 TYR A C 1
ATOM 680 O O . TYR A 1 87 ? -3.404 -7.611 -1.676 1.00 95.31 87 TYR A O 1
ATOM 688 N N . GLN A 1 88 ? -3.510 -8.869 0.168 1.00 92.69 88 GLN A N 1
ATOM 689 C CA . GLN A 1 88 ? -4.943 -9.181 0.035 1.00 92.69 88 GLN A CA 1
ATOM 690 C C . GLN A 1 88 ? -5.878 -7.952 0.053 1.00 92.69 88 GLN A C 1
ATOM 692 O O . GLN A 1 88 ? -7.014 -8.041 -0.403 1.00 92.69 88 GLN A O 1
ATOM 697 N N . ILE A 1 89 ? -5.418 -6.809 0.574 1.00 94.19 89 ILE A N 1
ATOM 698 C CA . ILE A 1 89 ? -6.112 -5.516 0.503 1.00 94.19 89 ILE A CA 1
ATOM 699 C C . ILE A 1 89 ? -5.542 -4.670 -0.637 1.00 94.19 89 ILE A C 1
ATOM 701 O O . ILE A 1 89 ? -6.300 -4.094 -1.417 1.00 94.19 89 ILE A O 1
ATOM 705 N N . ILE A 1 90 ? -4.213 -4.607 -0.763 1.00 94.38 90 ILE A N 1
ATOM 706 C CA . ILE A 1 90 ? -3.548 -3.749 -1.751 1.00 94.38 90 ILE A CA 1
ATOM 707 C C . ILE A 1 90 ? -3.929 -4.158 -3.180 1.00 94.38 90 ILE A C 1
ATOM 709 O O . ILE A 1 90 ? -4.253 -3.302 -4.004 1.00 94.38 90 ILE A O 1
ATOM 713 N N . GLU A 1 91 ? -3.946 -5.455 -3.485 1.00 91.81 91 GLU A N 1
ATOM 714 C CA . GLU A 1 91 ? -4.254 -5.968 -4.822 1.00 91.81 91 GLU A CA 1
ATOM 715 C C . GLU A 1 91 ? -5.656 -5.548 -5.303 1.00 91.81 91 GLU A C 1
ATOM 717 O O . GLU A 1 91 ? -5.734 -4.861 -6.332 1.00 91.81 91 GLU A O 1
ATOM 722 N N . PRO A 1 92 ? -6.757 -5.838 -4.571 1.00 88.31 92 PRO A N 1
ATOM 723 C CA . PRO A 1 92 ? -8.099 -5.410 -4.958 1.00 88.31 92 PRO A CA 1
ATOM 724 C C . PRO A 1 92 ? -8.279 -3.904 -5.132 1.00 88.31 92 PRO A C 1
ATOM 726 O O . PRO A 1 92 ? -9.054 -3.508 -6.005 1.00 88.31 92 PRO A O 1
ATOM 729 N N . PHE A 1 93 ? -7.613 -3.080 -4.315 1.00 90.56 93 PHE A N 1
ATOM 730 C CA . PHE A 1 93 ? -7.745 -1.621 -4.380 1.00 90.56 93 PHE A CA 1
ATOM 731 C C . PHE A 1 93 ? -6.824 -0.965 -5.407 1.00 90.56 93 PHE A C 1
ATOM 733 O O . PHE A 1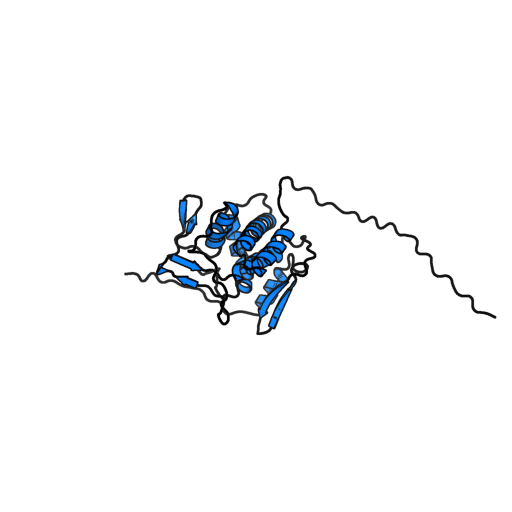 93 ? -7.137 0.112 -5.908 1.00 90.56 93 PHE A O 1
ATOM 740 N N . SER A 1 94 ? -5.733 -1.629 -5.785 1.00 88.06 94 SER A N 1
ATOM 741 C CA . SER A 1 94 ? -4.910 -1.188 -6.910 1.00 88.06 94 SER A CA 1
ATOM 742 C C . SER A 1 94 ? -5.616 -1.407 -8.256 1.00 88.06 94 SER A C 1
ATOM 744 O O . SER A 1 94 ? -5.246 -0.781 -9.243 1.00 88.06 94 SER A O 1
ATOM 746 N N . CYS A 1 95 ? -6.655 -2.255 -8.307 1.00 69.06 95 CYS A N 1
ATOM 747 C CA . CYS A 1 95 ? -7.445 -2.571 -9.506 1.00 69.06 95 CYS A CA 1
ATOM 748 C C . CYS A 1 95 ? -6.615 -3.090 -10.693 1.00 69.06 95 CYS A C 1
ATOM 750 O O . CYS A 1 95 ? -6.970 -2.845 -11.841 1.00 69.06 95 CYS A O 1
ATOM 752 N N . THR A 1 96 ? -5.518 -3.811 -10.440 1.00 69.38 96 THR A N 1
ATOM 753 C CA . THR A 1 96 ? -4.571 -4.178 -11.510 1.00 69.38 96 THR A CA 1
ATOM 754 C C . THR A 1 96 ? -4.374 -5.666 -11.765 1.00 69.38 96 THR A C 1
ATOM 756 O O . THR A 1 96 ? -3.646 -6.020 -12.688 1.00 69.38 96 THR A O 1
ATOM 759 N N . GLY A 1 97 ? -5.020 -6.540 -10.987 1.00 80.56 97 GLY A N 1
ATOM 760 C CA . GLY A 1 97 ? -4.985 -7.987 -11.218 1.00 80.56 97 GLY A CA 1
ATOM 761 C C . GLY A 1 97 ? -3.591 -8.615 -11.110 1.00 80.56 97 GLY A C 1
ATOM 762 O O . GLY A 1 97 ? -3.412 -9.738 -11.556 1.00 80.56 97 GLY A O 1
ATOM 763 N N . LEU A 1 98 ? -2.593 -7.929 -10.550 1.00 88.75 98 LEU A N 1
ATOM 764 C CA . LEU A 1 98 ? -1.262 -8.495 -10.342 1.00 88.75 98 LEU A CA 1
ATOM 765 C C . LEU A 1 98 ? -1.240 -9.316 -9.048 1.00 88.75 98 LEU A C 1
ATOM 767 O O . LEU A 1 98 ? -1.578 -8.780 -7.999 1.00 88.75 98 LEU A O 1
ATOM 771 N N . ASN A 1 99 ? -0.780 -10.568 -9.103 1.00 92.31 99 ASN A N 1
ATOM 772 C CA . ASN A 1 99 ? -0.443 -11.334 -7.902 1.00 92.31 99 ASN A CA 1
ATOM 773 C C . ASN A 1 99 ? 0.894 -10.816 -7.347 1.00 92.31 99 ASN A C 1
ATOM 775 O O . ASN A 1 99 ? 1.971 -11.209 -7.810 1.00 92.31 99 ASN A O 1
ATOM 779 N N . MET A 1 100 ? 0.830 -9.908 -6.377 1.00 93.00 100 MET A N 1
ATOM 780 C CA . MET A 1 100 ? 1.982 -9.254 -5.753 1.00 93.00 100 MET A CA 1
ATOM 781 C C . MET A 1 100 ? 2.763 -10.211 -4.856 1.00 93.00 100 MET A C 1
ATOM 783 O O . MET A 1 100 ? 3.974 -10.059 -4.705 1.00 93.00 100 MET A O 1
ATOM 787 N N . SER A 1 101 ? 2.096 -11.218 -4.284 1.00 93.12 101 SER A N 1
ATOM 788 C CA . SER A 1 101 ? 2.757 -12.198 -3.414 1.00 93.12 101 SER A CA 1
ATOM 789 C C . SER A 1 101 ? 3.808 -13.019 -4.170 1.00 93.12 101 SER A C 1
ATOM 791 O O . SER A 1 101 ? 4.920 -13.223 -3.668 1.00 93.12 101 SER A O 1
ATOM 793 N N . GLU A 1 102 ? 3.509 -13.390 -5.418 1.00 92.50 102 GLU A N 1
ATOM 794 C CA . GLU A 1 102 ? 4.373 -14.227 -6.256 1.00 92.50 102 GLU A CA 1
ATOM 795 C C . GLU A 1 102 ? 5.188 -13.458 -7.298 1.00 92.50 102 GLU A C 1
ATOM 797 O O . GLU A 1 102 ? 6.219 -13.962 -7.750 1.00 92.50 102 GLU A O 1
ATOM 802 N N . THR A 1 103 ? 4.755 -12.262 -7.703 1.00 91.75 103 THR A N 1
ATOM 803 C CA . THR A 1 103 ? 5.467 -11.494 -8.731 1.00 91.75 103 THR A CA 1
ATOM 804 C C . THR A 1 103 ? 6.750 -10.885 -8.168 1.00 91.75 103 THR A C 1
ATOM 806 O O . THR A 1 103 ? 6.760 -10.259 -7.108 1.00 91.75 103 THR A O 1
ATOM 809 N N . ARG A 1 104 ? 7.846 -11.046 -8.907 1.00 91.62 104 ARG A N 1
ATOM 810 C CA . ARG A 1 104 ? 9.130 -10.364 -8.696 1.00 91.62 104 ARG A CA 1
ATOM 811 C C . ARG A 1 104 ? 9.540 -9.694 -9.995 1.00 91.62 104 ARG A C 1
ATOM 813 O O . ARG A 1 104 ? 9.163 -10.188 -11.053 1.00 91.62 104 ARG A O 1
ATOM 820 N N . PHE A 1 105 ? 10.307 -8.612 -9.923 1.00 88.81 105 PHE A N 1
ATOM 821 C CA . PHE A 1 105 ? 10.709 -7.838 -11.098 1.00 88.81 105 PHE A CA 1
ATOM 822 C C . PHE A 1 105 ? 12.216 -7.969 -11.369 1.00 88.81 105 PHE A C 1
ATOM 824 O O . PHE A 1 105 ? 12.975 -7.058 -11.038 1.00 88.81 105 PHE A O 1
ATOM 831 N N . PRO A 1 106 ? 12.681 -9.091 -11.953 1.00 81.06 106 PRO A N 1
ATOM 832 C CA . PRO A 1 106 ? 14.067 -9.201 -12.388 1.00 81.06 106 PRO A CA 1
ATOM 833 C C . PRO A 1 106 ? 14.359 -8.140 -13.453 1.00 81.06 106 PRO A C 1
ATOM 835 O O . PRO A 1 106 ? 13.497 -7.820 -14.274 1.00 81.06 106 PRO A O 1
ATOM 838 N N . ASN A 1 107 ? 15.580 -7.602 -13.441 1.00 78.88 107 ASN A N 1
ATOM 839 C CA . ASN A 1 107 ? 16.047 -6.471 -14.268 1.00 78.88 107 ASN A CA 1
ATOM 840 C C . ASN A 1 107 ? 15.560 -5.086 -13.821 1.00 78.88 107 ASN A C 1
ATOM 842 O O . ASN A 1 107 ? 15.787 -4.091 -14.510 1.00 78.88 107 ASN A O 1
ATOM 846 N N . ILE A 1 108 ? 14.927 -4.999 -12.653 1.00 83.56 108 ILE A N 1
ATOM 847 C CA . ILE A 1 108 ? 14.609 -3.726 -12.017 1.00 83.56 108 ILE A CA 1
ATOM 848 C C . ILE A 1 108 ? 15.544 -3.552 -10.829 1.00 83.56 108 ILE A C 1
ATOM 850 O O . ILE A 1 108 ? 15.394 -4.194 -9.796 1.00 83.56 108 ILE A O 1
ATOM 854 N N . SER A 1 109 ? 16.527 -2.670 -10.989 1.00 84.19 109 SER A N 1
ATOM 855 C CA . SER A 1 109 ? 17.470 -2.327 -9.928 1.00 84.19 109 SER A CA 1
ATOM 856 C C . SER A 1 109 ? 16.885 -1.255 -9.015 1.00 84.19 109 SER A C 1
ATOM 858 O O . SER A 1 109 ? 16.627 -0.130 -9.451 1.00 84.19 109 SER A O 1
ATOM 860 N N . VAL A 1 110 ? 16.720 -1.590 -7.738 1.00 84.69 110 VAL A N 1
ATOM 861 C CA . VAL A 1 110 ? 16.300 -0.642 -6.697 1.00 84.69 110 VAL A CA 1
ATOM 862 C C . VAL A 1 110 ? 17.468 -0.387 -5.755 1.00 84.69 110 VAL A C 1
ATOM 864 O O . VAL A 1 110 ? 17.957 -1.310 -5.104 1.00 84.69 110 VAL A O 1
ATOM 867 N N . SER A 1 111 ? 17.917 0.865 -5.682 1.00 84.19 111 SER A N 1
ATOM 868 C CA . SER A 1 111 ? 18.946 1.285 -4.730 1.00 84.19 111 SER A CA 1
ATOM 869 C C . SER A 1 111 ? 18.369 1.379 -3.321 1.00 84.19 111 SER A C 1
ATOM 871 O O . SER A 1 111 ? 17.271 1.897 -3.119 1.00 84.19 111 SER A O 1
ATOM 873 N N . THR A 1 112 ? 19.119 0.888 -2.345 1.00 82.69 112 THR A N 1
ATOM 874 C CA . THR A 1 112 ? 18.778 0.946 -0.925 1.00 82.69 112 THR A CA 1
ATOM 875 C C . THR A 1 112 ? 19.574 2.046 -0.222 1.00 82.69 112 THR A C 1
ATOM 877 O O . THR A 1 112 ? 20.609 2.493 -0.718 1.00 82.69 112 THR A O 1
ATOM 880 N N . ASP A 1 113 ? 19.123 2.469 0.962 1.00 74.56 113 ASP A N 1
ATOM 881 C CA . ASP A 1 113 ? 19.778 3.551 1.720 1.00 74.56 113 ASP A CA 1
ATOM 882 C C . ASP A 1 113 ? 21.210 3.199 2.160 1.00 74.56 113 ASP A C 1
ATOM 884 O O . ASP A 1 113 ? 22.028 4.085 2.384 1.00 74.56 113 ASP A O 1
ATOM 888 N N . ASP A 1 114 ? 21.532 1.905 2.270 1.00 77.75 114 ASP A N 1
ATOM 889 C CA . ASP A 1 114 ? 22.873 1.399 2.584 1.00 77.75 114 ASP A CA 1
ATOM 890 C C . ASP A 1 114 ? 23.760 1.209 1.339 1.00 77.75 114 ASP A C 1
ATOM 892 O O . ASP A 1 114 ? 24.811 0.573 1.418 1.00 77.75 114 ASP A O 1
ATOM 896 N N . GLY A 1 115 ? 23.349 1.751 0.186 1.00 78.31 115 GLY A N 1
ATOM 897 C CA . GLY A 1 115 ? 24.121 1.736 -1.059 1.00 78.31 115 GLY A CA 1
ATOM 898 C C . GLY A 1 115 ? 24.117 0.395 -1.794 1.00 78.31 115 GLY A C 1
ATOM 899 O O . GLY A 1 115 ? 24.852 0.229 -2.767 1.00 78.31 115 GLY A O 1
ATOM 900 N N . LYS A 1 116 ? 23.301 -0.570 -1.356 1.00 85.12 116 LYS A N 1
ATOM 901 C CA . LYS A 1 116 ? 23.116 -1.844 -2.061 1.00 85.12 116 LYS A CA 1
ATOM 902 C C . LYS A 1 116 ? 22.092 -1.689 -3.182 1.00 85.12 116 LYS A C 1
ATOM 904 O O . LYS A 1 116 ? 21.330 -0.727 -3.247 1.00 85.12 116 LYS A O 1
ATOM 909 N N . THR A 1 117 ? 22.080 -2.667 -4.079 1.00 86.62 117 THR A N 1
ATOM 910 C CA . THR A 1 117 ? 21.080 -2.774 -5.141 1.00 86.62 117 THR A CA 1
ATOM 911 C C . THR A 1 117 ? 20.292 -4.062 -4.952 1.00 86.62 117 THR A C 1
ATOM 913 O O . THR A 1 117 ? 20.877 -5.135 -4.818 1.00 86.62 117 THR A O 1
ATOM 916 N N . LEU A 1 118 ? 18.965 -3.956 -4.924 1.00 87.06 118 LEU A N 1
ATOM 917 C CA . LEU A 1 118 ? 18.066 -5.102 -5.011 1.00 87.06 118 LEU A CA 1
ATOM 918 C C . LEU A 1 118 ? 17.847 -5.432 -6.487 1.00 87.06 118 LEU A C 1
ATOM 920 O O . LEU A 1 118 ? 17.388 -4.580 -7.243 1.00 87.06 118 LEU A O 1
ATOM 924 N N . GLU A 1 119 ? 18.178 -6.661 -6.881 1.00 82.31 119 GLU A N 1
ATOM 925 C CA . GLU A 1 119 ? 18.107 -7.116 -8.281 1.00 82.31 119 GLU A CA 1
ATOM 926 C C . GLU A 1 119 ? 16.777 -7.792 -8.642 1.00 82.31 119 GLU A C 1
ATOM 928 O O . GLU A 1 119 ? 16.431 -7.893 -9.816 1.00 82.31 119 GLU A O 1
ATOM 933 N N . ASN A 1 120 ? 16.027 -8.243 -7.631 1.00 87.44 120 ASN A N 1
ATOM 934 C CA . ASN A 1 120 ? 14.736 -8.919 -7.782 1.00 87.44 120 ASN A CA 1
ATOM 935 C C . ASN A 1 120 ? 13.685 -8.344 -6.815 1.00 87.44 120 ASN A C 1
ATOM 937 O O . ASN A 1 120 ? 13.145 -9.092 -5.991 1.00 87.44 120 ASN A O 1
ATOM 941 N N . PRO A 1 121 ? 13.429 -7.023 -6.844 1.00 92.69 121 PRO A N 1
ATOM 942 C CA . PRO A 1 121 ? 12.482 -6.404 -5.931 1.00 92.69 121 PRO A CA 1
ATOM 943 C C . PRO A 1 121 ? 11.058 -6.917 -6.172 1.00 92.69 121 PRO A C 1
ATOM 945 O O . PRO A 1 121 ? 10.670 -7.255 -7.297 1.00 92.69 121 PRO A O 1
ATOM 948 N N . ASP A 1 122 ? 10.264 -6.937 -5.107 1.00 93.19 122 ASP A N 1
ATOM 949 C CA . ASP A 1 122 ? 8.807 -6.995 -5.201 1.00 93.19 122 ASP A CA 1
ATOM 950 C C . ASP A 1 122 ? 8.164 -5.612 -5.016 1.00 93.19 122 ASP A C 1
ATOM 952 O O . ASP A 1 122 ? 8.828 -4.580 -4.893 1.00 93.19 122 ASP A O 1
ATOM 956 N N . VAL A 1 123 ? 6.831 -5.591 -5.000 1.00 92.81 123 VAL A N 1
ATOM 957 C CA . VAL A 1 123 ? 6.045 -4.366 -4.823 1.00 92.81 123 VAL A CA 1
ATOM 958 C C . VAL A 1 123 ? 6.343 -3.677 -3.486 1.00 92.81 123 VAL A C 1
ATOM 960 O O . VAL A 1 123 ? 6.396 -2.450 -3.439 1.00 92.81 123 VAL A O 1
ATOM 963 N N . ALA A 1 124 ? 6.567 -4.425 -2.401 1.00 95.31 124 ALA A N 1
ATOM 964 C CA . ALA A 1 124 ? 6.847 -3.835 -1.090 1.00 95.31 124 ALA A CA 1
ATOM 965 C C . ALA A 1 124 ? 8.253 -3.226 -1.034 1.00 95.31 124 ALA A C 1
ATOM 967 O O . ALA A 1 124 ? 8.434 -2.173 -0.419 1.00 95.31 124 ALA A O 1
ATOM 968 N N . ASP A 1 125 ? 9.235 -3.846 -1.695 1.00 94.06 125 ASP A N 1
ATOM 969 C CA . ASP A 1 125 ? 10.575 -3.273 -1.840 1.00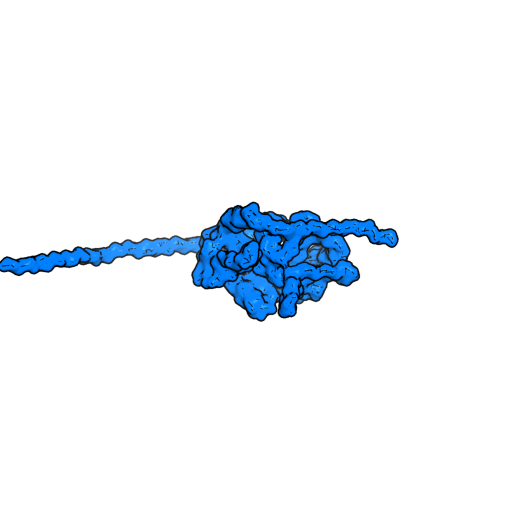 94.06 125 ASP A CA 1
ATOM 970 C C . ASP A 1 125 ? 10.526 -1.928 -2.570 1.00 94.06 125 ASP A C 1
ATOM 972 O O . ASP A 1 125 ? 11.141 -0.965 -2.110 1.00 94.06 125 ASP A O 1
ATOM 976 N N . ILE A 1 126 ? 9.748 -1.833 -3.652 1.00 90.69 126 ILE A N 1
ATOM 977 C CA . ILE A 1 126 ? 9.615 -0.588 -4.417 1.00 90.69 126 ILE A CA 1
ATOM 978 C C . ILE A 1 126 ? 8.854 0.478 -3.621 1.00 90.69 126 ILE A C 1
ATOM 980 O O . ILE A 1 126 ? 9.311 1.617 -3.555 1.00 90.69 126 ILE A O 1
ATOM 984 N N . ILE A 1 127 ? 7.752 0.126 -2.944 1.00 92.06 127 ILE A N 1
ATOM 985 C CA . ILE A 1 127 ? 7.029 1.073 -2.074 1.00 92.06 127 ILE A CA 1
ATOM 986 C C . ILE A 1 127 ? 7.964 1.666 -1.020 1.00 92.06 127 ILE A C 1
ATOM 988 O O . ILE A 1 127 ? 7.980 2.879 -0.810 1.00 92.06 127 ILE A O 1
ATOM 992 N N . TYR A 1 128 ? 8.762 0.821 -0.369 1.00 92.75 128 TYR A N 1
ATOM 993 C CA . TYR A 1 128 ? 9.662 1.266 0.686 1.00 92.75 128 TYR A CA 1
ATOM 994 C C . TYR A 1 128 ? 10.802 2.143 0.146 1.00 92.75 128 TYR A C 1
ATOM 996 O O . TYR A 1 128 ? 10.984 3.270 0.605 1.00 92.75 128 TYR A O 1
ATOM 1004 N N . HIS A 1 129 ? 11.554 1.655 -0.843 1.00 89.25 129 HIS A N 1
ATOM 1005 C CA . HIS A 1 129 ? 12.774 2.323 -1.302 1.00 89.25 129 HIS A CA 1
ATOM 1006 C C . HIS A 1 129 ? 12.513 3.485 -2.267 1.00 89.25 129 HIS A C 1
ATOM 1008 O O . HIS A 1 129 ? 13.252 4.466 -2.244 1.00 89.25 129 HIS A O 1
ATOM 1014 N N . CYS A 1 130 ? 11.478 3.410 -3.104 1.00 84.81 130 CYS A N 1
ATOM 1015 C CA . CYS A 1 130 ? 11.242 4.403 -4.155 1.00 84.81 130 CYS A CA 1
ATOM 1016 C C . CYS A 1 130 ? 10.208 5.462 -3.768 1.00 84.81 130 CYS A C 1
ATOM 1018 O O . CYS A 1 130 ? 10.307 6.584 -4.257 1.00 84.81 130 CYS A O 1
ATOM 1020 N N . TYR A 1 131 ? 9.249 5.135 -2.894 1.00 85.12 131 TYR A N 1
ATOM 1021 C CA . TYR A 1 131 ? 8.225 6.087 -2.452 1.00 85.12 131 TYR A CA 1
ATOM 1022 C C . TYR A 1 131 ? 8.463 6.549 -1.023 1.00 85.12 131 TYR A C 1
ATOM 1024 O O . TYR A 1 131 ? 8.781 7.716 -0.812 1.00 85.12 131 TYR A O 1
ATOM 1032 N N . ARG A 1 132 ? 8.382 5.653 -0.033 1.00 84.69 132 ARG A N 1
ATOM 1033 C CA . ARG A 1 132 ? 8.515 6.034 1.381 1.00 84.69 132 ARG A CA 1
ATOM 1034 C C . ARG A 1 132 ? 9.841 6.744 1.641 1.00 84.69 132 ARG A C 1
ATOM 1036 O O . ARG A 1 132 ? 9.831 7.840 2.190 1.00 84.69 132 ARG A O 1
ATOM 1043 N N . ASN A 1 133 ? 10.969 6.174 1.226 1.00 81.81 133 ASN A N 1
ATOM 1044 C CA . ASN A 1 133 ? 12.269 6.805 1.463 1.00 81.81 133 ASN A CA 1
ATOM 1045 C C . ASN A 1 133 ? 12.419 8.140 0.728 1.00 81.81 133 ASN A C 1
ATOM 1047 O O . ASN A 1 133 ? 12.901 9.099 1.326 1.00 81.81 133 ASN A O 1
ATOM 1051 N N . ALA A 1 134 ? 11.956 8.230 -0.521 1.00 75.00 134 ALA A N 1
ATOM 1052 C CA . ALA A 1 134 ? 11.982 9.482 -1.270 1.00 75.00 134 ALA A CA 1
ATOM 1053 C C . ALA A 1 134 ? 11.179 10.579 -0.547 1.00 75.00 134 ALA A C 1
ATOM 1055 O O . ALA A 1 134 ? 11.728 11.628 -0.220 1.00 75.00 134 ALA A O 1
ATOM 1056 N N . THR A 1 135 ? 9.934 10.275 -0.171 1.00 72.31 135 THR A N 1
ATOM 1057 C CA . THR A 1 135 ? 9.030 11.196 0.545 1.00 72.31 135 THR A CA 1
ATOM 1058 C C . THR A 1 135 ? 9.582 11.621 1.913 1.00 72.31 135 THR A C 1
ATOM 1060 O O . THR A 1 135 ? 9.540 12.790 2.285 1.00 72.31 135 THR A O 1
ATOM 1063 N N . GLN A 1 136 ? 10.185 10.695 2.665 1.00 72.25 136 GLN A N 1
ATOM 1064 C CA . GLN A 1 136 ? 10.667 10.964 4.022 1.00 72.25 136 GLN A CA 1
ATOM 1065 C C . GLN A 1 136 ? 12.004 11.711 4.066 1.00 72.25 136 GLN A C 1
ATOM 1067 O O . GLN A 1 136 ? 12.279 12.417 5.038 1.00 72.25 136 GLN A O 1
ATOM 1072 N N . HIS A 1 137 ? 12.836 11.561 3.038 1.00 71.94 137 HIS A N 1
ATOM 1073 C CA . HIS A 1 137 ? 14.118 12.255 2.928 1.00 71.94 137 HIS A CA 1
ATOM 1074 C C . HIS A 1 137 ? 14.060 13.485 2.008 1.00 71.94 137 HIS A C 1
ATOM 1076 O O . HIS A 1 137 ? 15.079 14.145 1.816 1.00 71.94 137 HIS A O 1
ATOM 1082 N N . GLY A 1 138 ? 12.877 13.820 1.476 1.00 64.69 138 GLY A N 1
ATOM 1083 C CA . GLY A 1 138 ? 12.678 14.959 0.578 1.00 64.69 138 GLY A CA 1
ATOM 1084 C C . GLY A 1 138 ? 13.365 14.788 -0.779 1.00 64.69 138 GLY A C 1
ATOM 1085 O O . GLY A 1 138 ? 13.721 15.776 -1.419 1.00 64.69 138 GLY A O 1
ATOM 1086 N N . TYR A 1 139 ? 13.599 13.545 -1.204 1.00 72.75 139 TYR A N 1
ATOM 1087 C CA . TYR A 1 139 ? 14.148 13.242 -2.520 1.00 72.75 139 TYR A CA 1
ATOM 1088 C C . TYR A 1 139 ? 13.030 13.146 -3.554 1.00 72.75 139 TYR A C 1
ATOM 1090 O O . TYR A 1 139 ? 11.937 12.659 -3.277 1.00 72.75 139 TYR A O 1
ATOM 1098 N N . THR A 1 140 ? 13.328 13.553 -4.784 1.00 70.38 140 THR A N 1
ATOM 1099 C CA . THR A 1 140 ? 12.410 13.385 -5.911 1.00 70.38 140 THR A CA 1
ATOM 1100 C C . THR A 1 140 ? 12.221 11.901 -6.223 1.00 70.38 140 THR A C 1
ATOM 1102 O O . THR A 1 140 ? 13.201 11.162 -6.361 1.00 70.38 140 THR A O 1
ATOM 1105 N N . ILE A 1 141 ? 10.970 11.464 -6.393 1.00 75.38 141 ILE A N 1
ATOM 1106 C CA . ILE A 1 141 ? 10.664 10.119 -6.891 1.00 75.38 141 ILE A CA 1
ATOM 1107 C C . ILE A 1 141 ? 11.289 9.975 -8.282 1.00 75.38 141 ILE A C 1
ATOM 1109 O O . ILE A 1 141 ? 11.057 10.781 -9.183 1.00 75.38 141 ILE A O 1
ATOM 1113 N N . SER A 1 142 ? 12.111 8.943 -8.461 1.00 76.38 142 SER A N 1
ATOM 1114 C CA . SER A 1 142 ? 12.766 8.690 -9.743 1.00 76.38 142 SER A CA 1
ATOM 1115 C C . SER A 1 142 ? 11.731 8.478 -10.846 1.00 76.38 142 SER A C 1
ATOM 1117 O O . SER A 1 142 ? 10.783 7.710 -10.680 1.00 76.38 142 SER A O 1
ATOM 1119 N N . SER A 1 143 ? 11.962 9.068 -12.021 1.00 74.56 143 SER A N 1
ATOM 1120 C CA . SER A 1 143 ? 11.108 8.873 -13.202 1.00 74.56 143 SER A CA 1
ATOM 1121 C C . SER A 1 143 ? 11.018 7.409 -13.656 1.00 74.56 143 SER A C 1
ATOM 1123 O O . SER A 1 143 ? 10.096 7.043 -14.387 1.00 74.56 143 SER A O 1
ATOM 1125 N N . LYS A 1 144 ? 11.933 6.544 -13.191 1.00 75.81 144 LYS A N 1
ATOM 1126 C CA . LYS A 1 144 ? 11.861 5.088 -13.382 1.00 75.81 144 LYS A CA 1
ATOM 1127 C C . LYS A 1 144 ? 10.700 4.430 -12.634 1.00 75.81 144 LYS A C 1
ATOM 1129 O O . LYS A 1 144 ? 10.276 3.357 -13.048 1.00 75.81 144 LYS A O 1
ATOM 1134 N N . PHE A 1 145 ? 10.205 5.070 -11.575 1.00 78.06 145 PHE A N 1
ATOM 1135 C CA . PHE A 1 145 ? 9.162 4.571 -10.678 1.00 78.06 145 PHE A CA 1
ATOM 1136 C C . PHE A 1 145 ? 7.943 5.506 -10.613 1.00 78.06 145 PHE A C 1
ATOM 1138 O O . PHE A 1 145 ? 7.217 5.509 -9.625 1.00 78.06 145 PHE A O 1
ATOM 1145 N N . ALA A 1 146 ? 7.718 6.331 -11.640 1.00 77.50 146 ALA A N 1
ATOM 1146 C CA . ALA A 1 146 ? 6.590 7.264 -11.688 1.00 77.50 146 ALA A CA 1
ATOM 1147 C C . ALA A 1 146 ? 5.221 6.550 -11.704 1.00 77.50 146 ALA A C 1
ATOM 1149 O O . ALA A 1 146 ? 5.141 5.335 -11.878 1.00 77.50 146 ALA A O 1
ATOM 1150 N N . PHE A 1 147 ? 4.127 7.297 -11.550 1.00 79.00 147 PHE A N 1
ATOM 1151 C CA . PHE A 1 147 ? 2.784 6.740 -11.716 1.00 79.00 147 PHE A CA 1
ATOM 1152 C C . PHE A 1 147 ? 2.316 6.770 -13.175 1.00 79.00 147 PHE A C 1
ATOM 1154 O O . PHE A 1 147 ? 2.544 7.740 -13.898 1.00 79.00 147 PHE A O 1
ATOM 1161 N N . SER A 1 148 ? 1.602 5.726 -13.593 1.00 76.62 148 SER A N 1
ATOM 1162 C CA . SER A 1 148 ? 0.782 5.719 -14.798 1.00 76.62 148 SER A CA 1
ATOM 1163 C C . SER A 1 148 ? -0.576 6.353 -14.483 1.00 76.62 148 SER A C 1
ATOM 1165 O O . SER A 1 148 ? -1.385 5.820 -13.718 1.00 76.62 148 SER A O 1
ATOM 1167 N N . GLU A 1 149 ? -0.833 7.526 -15.063 1.00 70.06 149 GLU A N 1
ATOM 1168 C CA . GLU A 1 149 ? -2.144 8.169 -14.969 1.00 70.06 149 GLU A CA 1
ATOM 1169 C C . GLU A 1 149 ? -3.141 7.579 -15.969 1.00 70.06 149 GLU A C 1
ATOM 1171 O O . GLU A 1 149 ? -2.779 7.144 -17.067 1.00 70.06 149 GLU A O 1
ATOM 1176 N N . GLN A 1 150 ? -4.427 7.625 -15.613 1.00 64.69 150 GLN A N 1
ATOM 1177 C CA . GLN A 1 150 ? -5.491 7.326 -16.563 1.00 64.69 150 GLN A CA 1
ATOM 1178 C C . GLN A 1 150 ? -5.536 8.395 -17.650 1.00 64.69 150 GLN A C 1
ATOM 1180 O O . GLN A 1 150 ? -5.824 9.563 -17.370 1.00 64.69 150 GLN A O 1
ATOM 1185 N N . GLN A 1 151 ? -5.334 7.989 -18.901 1.00 63.75 151 GLN A N 1
ATOM 1186 C CA . GLN A 1 151 ? -5.731 8.817 -20.030 1.00 63.75 151 GLN A CA 1
ATOM 1187 C C . GLN A 1 151 ? -7.221 8.587 -20.320 1.00 63.75 151 GLN A C 1
ATOM 1189 O O . GLN A 1 151 ? -7.734 7.488 -20.085 1.00 63.75 151 GLN A O 1
ATOM 1194 N N . PRO A 1 152 ? -7.955 9.598 -20.817 1.00 53.38 152 PRO A N 1
ATOM 1195 C CA . PRO A 1 152 ? -9.344 9.412 -21.221 1.00 53.38 152 PRO A CA 1
ATOM 1196 C C . PRO A 1 152 ? -9.480 8.227 -22.192 1.00 53.38 152 PRO A C 1
ATOM 1198 O O . PRO A 1 152 ? -8.838 8.203 -23.237 1.00 53.38 152 PRO A O 1
ATOM 1201 N N . GLY A 1 153 ? -10.295 7.230 -21.832 1.00 53.22 153 GLY A N 1
ATOM 1202 C CA . GLY A 1 153 ? -10.506 6.021 -22.639 1.00 53.22 153 GLY A CA 1
ATOM 1203 C C . GLY A 1 153 ? -9.469 4.902 -22.460 1.00 53.22 153 GLY A C 1
ATOM 1204 O O . GLY A 1 153 ? -9.593 3.880 -23.131 1.00 53.22 153 GLY A O 1
ATOM 1205 N N . SER A 1 154 ? -8.483 5.045 -21.563 1.00 59.06 154 SER A N 1
ATOM 1206 C CA . SER A 1 154 ? -7.503 3.993 -21.264 1.00 59.06 154 SER A CA 1
ATOM 1207 C C . SER A 1 154 ? -7.734 3.317 -19.906 1.00 59.06 154 SER A C 1
ATOM 1209 O O . SER A 1 154 ? -8.370 3.861 -18.995 1.00 59.06 154 SER A O 1
ATOM 1211 N N . PHE A 1 155 ? -7.218 2.092 -19.783 1.00 62.34 155 PHE A N 1
ATOM 1212 C CA . PHE A 1 155 ? -7.148 1.358 -18.523 1.00 62.34 155 PHE A CA 1
ATOM 1213 C C . PHE A 1 155 ? -5.929 1.826 -17.715 1.00 62.34 155 PHE A C 1
ATOM 1215 O O . PHE A 1 155 ? -4.831 1.934 -18.262 1.00 62.34 155 PHE A O 1
ATOM 1222 N N . VAL A 1 156 ? -6.106 2.077 -16.413 1.00 70.00 156 VAL A N 1
ATOM 1223 C CA . VAL A 1 156 ? -4.980 2.314 -15.495 1.00 70.00 156 VAL A CA 1
ATOM 1224 C C . VAL A 1 156 ? -4.397 0.970 -15.107 1.00 70.00 156 VAL A C 1
ATOM 1226 O O . VAL A 1 156 ? -4.995 0.228 -14.332 1.00 70.00 156 VAL A O 1
ATOM 1229 N N . GLY A 1 157 ? -3.228 0.660 -15.649 1.00 73.88 157 GLY A N 1
ATOM 1230 C CA . GLY A 1 157 ? -2.524 -0.579 -15.366 1.00 73.88 157 GLY A CA 1
ATOM 1231 C C . GLY A 1 157 ? -1.065 -0.340 -15.021 1.00 73.88 157 GLY A C 1
ATOM 1232 O O . GLY A 1 157 ? -0.548 0.777 -15.109 1.00 73.88 157 GLY A O 1
ATOM 1233 N N . TRP A 1 158 ? -0.398 -1.427 -14.657 1.00 76.50 158 TRP A N 1
ATOM 1234 C CA . TRP A 1 158 ? 1.053 -1.442 -14.587 1.00 76.50 158 TRP A CA 1
ATOM 1235 C C . TRP A 1 158 ? 1.644 -1.189 -15.967 1.00 76.50 158 TRP A C 1
ATOM 1237 O O . TRP A 1 158 ? 1.236 -1.818 -16.945 1.00 76.50 158 TRP A O 1
ATOM 1247 N N . ASN A 1 159 ? 2.626 -0.300 -16.034 1.00 81.38 159 ASN A N 1
ATOM 1248 C CA . ASN A 1 159 ? 3.429 -0.114 -17.230 1.00 81.38 159 ASN A CA 1
ATOM 1249 C C . ASN A 1 159 ? 4.860 -0.539 -16.908 1.00 81.38 159 ASN A C 1
ATOM 1251 O O . ASN A 1 159 ? 5.526 0.053 -16.062 1.00 81.38 159 ASN A O 1
ATOM 1255 N N . PHE A 1 160 ? 5.306 -1.607 -17.559 1.00 79.50 160 PHE A N 1
ATOM 1256 C CA . PHE A 1 160 ? 6.640 -2.148 -17.376 1.00 79.50 160 PHE A CA 1
ATOM 1257 C C . PHE A 1 160 ? 7.479 -1.878 -18.621 1.00 79.50 160 PHE A C 1
ATOM 1259 O O . PHE A 1 160 ? 7.124 -2.313 -19.716 1.00 79.50 160 PHE A O 1
ATOM 1266 N N . ASN A 1 161 ? 8.629 -1.235 -18.442 1.00 80.44 161 ASN A N 1
ATOM 1267 C CA . ASN A 1 161 ? 9.678 -1.172 -19.450 1.00 80.44 161 ASN A CA 1
ATOM 1268 C C . ASN A 1 161 ? 10.961 -1.761 -18.857 1.00 80.44 161 ASN A C 1
ATOM 1270 O O . ASN A 1 161 ? 11.810 -1.051 -18.317 1.00 80.44 161 ASN A O 1
ATOM 1274 N N . PHE A 1 162 ? 11.087 -3.085 -18.956 1.00 77.12 162 PHE A N 1
ATOM 1275 C CA . PHE A 1 162 ? 12.236 -3.819 -18.424 1.00 77.12 162 PHE A CA 1
ATOM 1276 C C . PHE A 1 162 ? 13.546 -3.477 -19.145 1.00 77.12 162 PHE A C 1
ATOM 1278 O O . PHE A 1 162 ? 14.594 -3.502 -18.510 1.00 77.12 162 PHE A O 1
ATOM 1285 N N . GLY A 1 163 ? 13.499 -3.098 -20.430 1.00 72.94 163 GLY A N 1
ATOM 1286 C CA . GLY A 1 163 ? 14.689 -2.683 -21.183 1.00 72.94 163 GLY A CA 1
ATOM 1287 C C . GLY A 1 163 ? 15.315 -1.390 -20.651 1.00 72.94 163 GLY A C 1
ATOM 1288 O O . GLY A 1 163 ? 16.532 -1.241 -20.651 1.00 72.94 163 GLY A O 1
ATOM 1289 N N . GLU A 1 164 ? 14.493 -0.476 -20.136 1.00 78.06 164 GLU A N 1
ATOM 1290 C CA . GLU A 1 164 ? 14.942 0.774 -19.507 1.00 78.06 164 GLU A CA 1
ATOM 1291 C C . GLU A 1 164 ? 15.016 0.690 -17.972 1.00 78.06 164 GLU A C 1
ATOM 1293 O O . GLU A 1 164 ? 15.334 1.680 -17.301 1.00 78.06 164 GLU A O 1
ATOM 1298 N N . GLY A 1 165 ? 14.695 -0.472 -17.39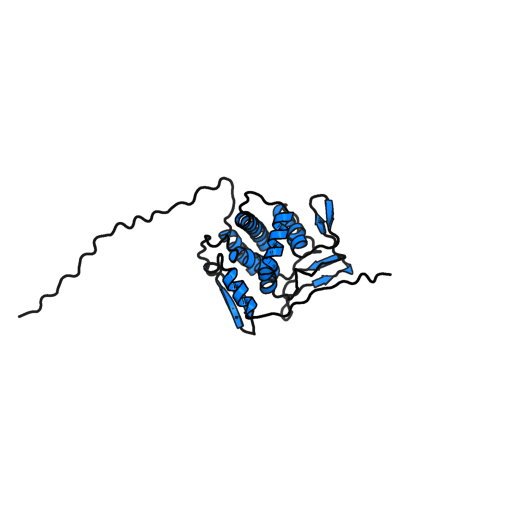8 1.00 79.94 165 GLY A N 1
ATOM 1299 C CA . GLY A 1 165 ? 14.620 -0.667 -15.956 1.00 79.94 165 GLY A CA 1
ATOM 1300 C C . GLY A 1 165 ? 13.538 0.189 -15.282 1.00 79.94 165 GLY A C 1
ATOM 1301 O O . GLY A 1 165 ? 13.774 0.719 -14.195 1.00 79.94 165 GLY A O 1
ATOM 1302 N N . ARG A 1 166 ? 12.391 0.404 -15.942 1.00 82.56 166 ARG A N 1
ATOM 1303 C CA . ARG A 1 166 ? 11.288 1.250 -15.453 1.00 82.56 166 ARG A CA 1
ATOM 1304 C C . ARG A 1 166 ? 10.059 0.417 -15.105 1.00 82.56 166 ARG A C 1
ATOM 1306 O O . ARG A 1 166 ? 9.645 -0.450 -15.875 1.00 82.56 166 ARG A O 1
ATOM 1313 N N . ILE A 1 167 ? 9.439 0.746 -13.978 1.00 82.69 167 ILE A N 1
ATOM 1314 C CA . ILE A 1 167 ? 8.098 0.290 -13.615 1.00 82.69 167 ILE A CA 1
ATOM 1315 C C . ILE A 1 167 ? 7.280 1.521 -13.266 1.00 82.69 167 ILE A C 1
ATOM 1317 O O . ILE A 1 167 ? 7.570 2.180 -12.273 1.00 82.69 167 ILE A O 1
ATOM 1321 N N . HIS A 1 168 ? 6.232 1.810 -14.029 1.00 83.94 168 HIS A N 1
ATOM 1322 C CA . HIS A 1 168 ? 5.248 2.800 -13.618 1.00 83.94 168 HIS A CA 1
ATOM 1323 C C . HIS A 1 168 ? 4.052 2.130 -12.968 1.00 83.94 168 HIS A C 1
ATOM 1325 O O . HIS A 1 168 ? 3.408 1.242 -13.538 1.00 83.94 168 HIS A O 1
ATOM 1331 N N . PHE A 1 169 ? 3.784 2.564 -11.745 1.00 82.50 169 PHE A N 1
ATOM 1332 C CA . PHE A 1 169 ? 2.728 2.011 -10.921 1.00 82.50 169 PHE A CA 1
ATOM 1333 C C . PHE A 1 169 ? 1.399 2.660 -11.280 1.00 82.50 169 PHE A C 1
ATOM 1335 O O . PHE A 1 169 ? 1.364 3.850 -11.576 1.00 82.50 169 PHE A O 1
ATOM 1342 N N . PRO A 1 170 ? 0.285 1.929 -11.197 1.00 85.94 170 PRO A N 1
ATOM 1343 C CA . PRO A 1 170 ? -1.030 2.544 -11.305 1.00 85.94 170 PRO A CA 1
ATOM 1344 C C . PRO A 1 170 ? -1.199 3.605 -10.207 1.00 85.94 170 PRO A C 1
ATOM 1346 O O . PRO A 1 170 ? -0.911 3.330 -9.039 1.00 85.94 170 PRO A O 1
ATOM 1349 N N . VAL A 1 171 ? -1.758 4.778 -10.530 1.00 86.50 171 VAL A N 1
ATOM 1350 C CA . VAL A 1 171 ? -2.163 5.774 -9.504 1.00 86.50 171 VAL A CA 1
ATOM 1351 C C . VAL A 1 171 ? -3.076 5.171 -8.428 1.00 86.50 171 VAL A C 1
ATOM 1353 O O . VAL A 1 171 ? -3.086 5.608 -7.279 1.00 86.50 171 VAL A O 1
ATOM 1356 N N . ASN A 1 172 ? -3.787 4.091 -8.766 1.00 89.38 172 ASN A N 1
ATOM 1357 C CA . ASN A 1 172 ? -4.616 3.335 -7.834 1.00 89.38 172 ASN A CA 1
ATOM 1358 C C . ASN A 1 172 ? -3.843 2.693 -6.680 1.00 89.38 172 ASN A C 1
ATOM 1360 O O . ASN A 1 172 ? -4.451 2.363 -5.662 1.00 89.38 172 ASN A O 1
ATOM 1364 N N . LEU A 1 173 ? -2.519 2.542 -6.787 1.00 91.31 173 LEU A N 1
ATOM 1365 C CA . LEU A 1 173 ? -1.711 2.103 -5.657 1.00 91.31 173 LEU A CA 1
ATOM 1366 C C . LEU A 1 173 ? -1.867 3.064 -4.469 1.00 91.31 173 LEU A C 1
ATOM 1368 O O . LEU A 1 173 ? -1.982 2.595 -3.345 1.00 91.31 173 LEU A O 1
ATOM 1372 N N . VAL A 1 174 ? -1.966 4.378 -4.693 1.00 92.94 174 VAL A N 1
ATOM 1373 C CA . VAL A 1 174 ? -2.190 5.355 -3.610 1.00 92.94 174 VAL A CA 1
ATOM 1374 C C . VAL A 1 174 ? -3.498 5.054 -2.871 1.00 92.94 174 VAL A C 1
ATOM 1376 O O . VAL A 1 174 ? -3.511 4.967 -1.643 1.00 92.94 174 VAL A O 1
ATOM 1379 N N . TRP A 1 175 ? -4.582 4.796 -3.609 1.00 93.81 175 TRP A N 1
ATOM 1380 C CA . TRP A 1 175 ? -5.871 4.399 -3.030 1.00 93.81 175 TRP A CA 1
ATOM 1381 C C . TRP A 1 175 ? -5.779 3.078 -2.263 1.00 93.81 175 TRP A C 1
ATOM 1383 O O . TRP A 1 175 ? -6.407 2.927 -1.217 1.00 93.81 175 TRP A O 1
ATOM 1393 N N . ALA A 1 176 ? -4.956 2.145 -2.737 1.00 95.12 176 ALA A N 1
ATOM 1394 C CA . ALA A 1 176 ? -4.695 0.877 -2.068 1.00 95.12 176 ALA A CA 1
ATOM 1395 C C . ALA A 1 176 ? -3.911 1.035 -0.755 1.00 95.12 176 ALA A C 1
ATOM 1397 O O . ALA A 1 176 ? -4.218 0.363 0.234 1.00 95.12 176 ALA A O 1
ATOM 1398 N N . LEU A 1 177 ? -2.943 1.954 -0.702 1.00 96.88 177 LEU A N 1
ATOM 1399 C CA . LEU A 1 177 ? -2.234 2.293 0.537 1.00 96.88 177 LEU A CA 1
ATOM 1400 C C . LEU A 1 177 ? -3.173 2.984 1.536 1.00 96.88 177 LEU A C 1
ATOM 1402 O O . LEU A 1 177 ? -3.154 2.645 2.719 1.00 96.88 177 LEU A O 1
ATOM 1406 N N . ILE A 1 178 ? -4.056 3.872 1.062 1.00 97.19 178 ILE A N 1
ATOM 1407 C CA . ILE A 1 178 ? -5.120 4.472 1.883 1.00 97.19 178 ILE A CA 1
ATOM 1408 C C . ILE A 1 178 ? -6.040 3.387 2.449 1.00 97.19 178 ILE A C 1
ATOM 1410 O O . ILE A 1 178 ? -6.272 3.355 3.657 1.00 97.19 178 ILE A O 1
ATOM 1414 N N . ALA A 1 179 ? -6.515 2.464 1.609 1.00 97.12 179 ALA A N 1
ATOM 1415 C CA . ALA A 1 179 ? -7.347 1.343 2.039 1.00 97.12 179 ALA A CA 1
ATOM 1416 C C . ALA A 1 179 ? -6.650 0.500 3.112 1.00 97.12 179 ALA A C 1
ATOM 1418 O O . ALA A 1 179 ? -7.267 0.142 4.109 1.00 97.12 179 ALA A O 1
ATOM 1419 N N . THR A 1 180 ? -5.355 0.233 2.939 1.00 98.00 180 THR A N 1
ATOM 1420 C CA . THR A 1 180 ? -4.555 -0.538 3.899 1.00 98.00 180 THR A CA 1
ATOM 1421 C C . THR A 1 180 ? -4.529 0.130 5.272 1.00 98.00 180 THR A C 1
ATOM 1423 O O . THR A 1 180 ? -4.763 -0.533 6.278 1.00 98.00 180 THR A O 1
ATOM 1426 N N . VAL A 1 181 ? -4.311 1.448 5.322 1.00 98.12 181 VAL A N 1
ATOM 1427 C CA . VAL A 1 181 ? -4.313 2.215 6.578 1.00 98.12 181 VAL A CA 1
ATOM 1428 C C . VAL A 1 181 ? -5.692 2.240 7.227 1.00 98.12 181 VAL A C 1
ATOM 1430 O O . VAL A 1 181 ? -5.803 2.025 8.434 1.00 98.12 181 VAL A O 1
ATOM 1433 N N . VAL A 1 182 ? -6.740 2.508 6.447 1.00 97.62 182 VAL A N 1
ATOM 1434 C CA . VAL A 1 182 ? -8.109 2.615 6.971 1.00 97.62 182 VAL A CA 1
ATOM 1435 C C . VAL A 1 182 ? -8.579 1.273 7.517 1.00 97.62 182 VAL A C 1
ATOM 1437 O O . VAL A 1 182 ? -9.082 1.193 8.633 1.00 97.62 182 VAL A O 1
ATOM 1440 N N . LEU A 1 183 ? -8.381 0.197 6.764 1.00 97.69 183 LEU A N 1
ATOM 1441 C CA . LEU A 1 183 ? -8.939 -1.105 7.107 1.00 97.69 183 LEU A CA 1
ATOM 1442 C C . LEU A 1 183 ? -8.165 -1.825 8.214 1.00 97.69 183 LEU A C 1
ATOM 1444 O O . LEU A 1 183 ? -8.753 -2.689 8.859 1.00 97.69 183 LEU A O 1
ATOM 1448 N N . GLU A 1 184 ? -6.900 -1.473 8.466 1.00 98.06 184 GLU A N 1
ATOM 1449 C CA . GLU A 1 184 ? -6.057 -2.139 9.463 1.00 98.06 184 GLU A CA 1
ATOM 1450 C C . GLU A 1 184 ? -6.752 -2.274 10.825 1.00 98.06 184 GLU A C 1
ATOM 1452 O O . GLU A 1 184 ? -7.135 -1.288 11.459 1.00 98.06 184 GLU A O 1
ATOM 1457 N N . LYS A 1 185 ? -6.826 -3.508 11.332 1.00 97.38 185 LYS A N 1
ATOM 1458 C CA . LYS A 1 185 ? -7.487 -3.857 12.600 1.00 97.38 185 LYS A CA 1
ATOM 1459 C C . LYS A 1 185 ? -6.969 -3.054 13.788 1.00 97.38 185 LYS A C 1
ATOM 1461 O O . LYS A 1 185 ? -7.746 -2.711 14.682 1.00 97.38 185 LYS A O 1
ATOM 1466 N N . SER A 1 186 ? -5.670 -2.746 13.818 1.00 96.62 186 SER A N 1
ATOM 1467 C CA . SER A 1 186 ? -5.079 -1.930 14.886 1.00 96.62 186 SER A CA 1
ATOM 1468 C C . SER A 1 186 ? -5.585 -0.487 14.906 1.00 96.62 186 SER A C 1
ATOM 1470 O O . SER A 1 186 ? -5.403 0.190 15.912 1.00 96.62 186 SER A O 1
ATOM 1472 N N . ASN A 1 187 ? -6.213 -0.012 13.830 1.00 97.06 187 ASN A N 1
ATOM 1473 C CA . ASN A 1 187 ? -6.744 1.343 13.690 1.00 97.06 187 ASN A CA 1
ATOM 1474 C C . ASN A 1 187 ? -8.249 1.452 13.998 1.00 97.06 187 ASN A C 1
ATOM 1476 O O . ASN A 1 187 ? -8.822 2.517 13.803 1.00 97.06 187 ASN A O 1
ATOM 1480 N N . LYS A 1 188 ? -8.901 0.398 14.507 1.00 95.81 188 LYS A N 1
ATOM 1481 C CA . LYS A 1 188 ? -10.350 0.376 14.822 1.00 95.81 188 LYS A CA 1
ATOM 1482 C C . LYS A 1 188 ? -10.843 1.447 15.811 1.00 95.81 188 LYS A C 1
ATOM 1484 O O . LYS A 1 188 ? -12.038 1.675 15.941 1.00 95.81 188 LYS A O 1
ATOM 1489 N N . ASP A 1 189 ? -9.932 2.021 16.582 1.00 93.56 189 ASP A N 1
ATOM 1490 C CA . ASP A 1 189 ? -10.143 3.081 17.571 1.00 93.56 189 ASP A CA 1
ATOM 1491 C C . ASP A 1 189 ? -9.998 4.491 16.977 1.00 93.56 189 ASP A C 1
ATOM 1493 O O . ASP A 1 189 ? -10.291 5.471 17.662 1.00 93.56 189 ASP A O 1
ATOM 1497 N N . ILE A 1 190 ? -9.557 4.608 15.722 1.00 93.75 190 ILE A N 1
ATOM 1498 C CA . ILE A 1 190 ? -9.516 5.881 15.007 1.00 93.75 190 ILE A CA 1
ATOM 1499 C C . ILE A 1 190 ? -10.944 6.295 14.654 1.00 93.75 190 ILE A C 1
ATOM 1501 O O . ILE A 1 190 ? -11.718 5.525 14.089 1.00 93.75 190 ILE A O 1
ATOM 1505 N N . VAL A 1 191 ? -11.277 7.545 14.964 1.00 87.56 191 VAL A N 1
ATOM 1506 C CA . VAL A 1 191 ? -12.557 8.162 14.620 1.00 87.56 191 VAL A CA 1
ATOM 1507 C C . VAL A 1 191 ? -12.285 9.304 13.653 1.00 87.56 191 VAL A C 1
ATOM 1509 O O . VAL A 1 191 ? -11.516 10.211 13.966 1.00 87.56 191 VAL A O 1
ATOM 1512 N N . SER A 1 192 ? -12.936 9.287 12.493 1.00 87.56 192 SER A N 1
ATOM 1513 C CA . SER A 1 192 ? -12.949 10.424 11.573 1.00 87.56 192 SER A CA 1
ATOM 1514 C C . SER A 1 192 ? -14.373 10.733 11.124 1.00 87.56 192 SER A C 1
ATOM 1516 O O . SER A 1 192 ? -15.179 9.837 10.889 1.00 87.56 192 SER A O 1
ATOM 1518 N N . PHE A 1 193 ? -14.688 12.022 11.001 1.00 85.44 193 PHE A N 1
ATOM 1519 C CA . PHE A 1 193 ? -16.011 12.507 10.584 1.00 85.44 193 PHE A CA 1
ATOM 1520 C C . PHE A 1 193 ? -16.046 12.877 9.095 1.00 85.44 193 PHE A C 1
ATOM 1522 O O . PHE A 1 193 ? -16.867 13.679 8.653 1.00 85.44 193 PHE A O 1
ATOM 1529 N N . THR A 1 194 ? -15.124 12.315 8.312 1.00 87.88 194 THR A N 1
ATOM 1530 C CA . THR A 1 194 ? -15.019 12.580 6.878 1.00 87.88 194 THR A CA 1
ATOM 1531 C C . THR A 1 194 ? -16.164 11.925 6.104 1.00 87.88 194 THR A C 1
ATOM 1533 O O . THR A 1 194 ? -16.498 10.760 6.318 1.00 87.88 194 THR A O 1
ATOM 1536 N N . GLY A 1 195 ? -16.740 12.665 5.153 1.00 87.19 195 GLY A N 1
ATOM 1537 C CA . GLY A 1 195 ? -17.686 12.134 4.164 1.00 87.19 195 GLY A CA 1
ATOM 1538 C C . GLY A 1 195 ? -17.008 11.452 2.967 1.00 87.19 195 GLY A C 1
ATOM 1539 O O . GLY A 1 195 ? -17.677 11.104 1.996 1.00 87.19 195 GLY A O 1
ATOM 1540 N N . GLN A 1 196 ? -15.680 11.310 2.989 1.00 91.38 196 GLN A N 1
ATOM 1541 C CA . GLN A 1 196 ? -14.918 10.675 1.916 1.00 91.38 196 GLN A CA 1
ATOM 1542 C C . GLN A 1 196 ? -15.137 9.155 1.896 1.00 91.38 196 GLN A C 1
ATOM 1544 O O . GLN A 1 196 ? -15.361 8.515 2.924 1.00 91.38 196 GLN A O 1
ATOM 1549 N N . PHE A 1 197 ? -15.034 8.563 0.710 1.00 91.06 197 PHE A N 1
ATOM 1550 C CA . PHE A 1 197 ? -15.159 7.126 0.501 1.00 91.06 197 PHE A CA 1
ATOM 1551 C C . PHE A 1 197 ? -14.131 6.649 -0.520 1.00 91.06 197 PHE A C 1
ATOM 1553 O O . PHE A 1 197 ? -13.782 7.373 -1.454 1.00 91.06 197 PHE A O 1
ATOM 1560 N N . LEU A 1 198 ? -13.673 5.413 -0.350 1.00 90.12 198 LEU A N 1
ATOM 1561 C CA . LEU A 1 198 ? -13.009 4.669 -1.414 1.00 90.12 198 LEU A CA 1
ATOM 1562 C C . LEU A 1 198 ? -14.087 3.989 -2.255 1.00 90.12 198 LEU A C 1
ATOM 1564 O O . LEU A 1 198 ? -15.123 3.591 -1.722 1.00 90.12 198 LEU A O 1
ATOM 1568 N N . TYR A 1 199 ? -13.868 3.842 -3.555 1.00 86.00 199 TYR A N 1
ATOM 1569 C CA . TYR A 1 199 ? -14.796 3.115 -4.414 1.00 86.00 199 TYR A CA 1
ATOM 1570 C C . TYR A 1 199 ? -14.065 2.048 -5.216 1.00 86.00 199 TYR A C 1
ATOM 1572 O O . TYR A 1 199 ? -12.905 2.212 -5.589 1.00 86.00 199 TYR A O 1
ATOM 1580 N N . LEU A 1 200 ? -14.762 0.950 -5.483 1.00 83.94 200 LEU A N 1
ATOM 1581 C CA . LEU A 1 200 ? -14.295 -0.123 -6.347 1.00 83.94 200 LEU A CA 1
ATOM 1582 C C . LEU A 1 200 ? -15.417 -0.560 -7.270 1.00 83.94 200 LEU A C 1
ATOM 1584 O O . LEU A 1 200 ? -16.559 -0.704 -6.838 1.00 83.94 200 LEU A O 1
ATOM 1588 N N . ASN A 1 201 ? -15.079 -0.831 -8.527 1.00 80.88 201 ASN A N 1
ATOM 1589 C CA . ASN A 1 201 ? -15.999 -1.517 -9.418 1.00 80.88 201 ASN A CA 1
ATOM 1590 C C . ASN A 1 201 ? -15.890 -3.033 -9.195 1.00 80.88 201 ASN A C 1
ATOM 1592 O O . ASN A 1 201 ? -14.809 -3.621 -9.287 1.00 80.88 201 ASN A O 1
ATOM 1596 N N . VAL A 1 202 ? -17.002 -3.665 -8.844 1.00 80.94 202 VAL A N 1
ATOM 1597 C CA . VAL A 1 202 ? -17.125 -5.108 -8.622 1.00 80.94 202 VAL A CA 1
ATOM 1598 C C . VAL A 1 202 ? -18.328 -5.563 -9.433 1.00 80.94 202 VAL A C 1
ATOM 1600 O O . VAL A 1 202 ? -19.433 -5.092 -9.184 1.00 80.94 202 VAL A O 1
ATOM 1603 N N . GLU A 1 203 ? -18.120 -6.436 -10.422 1.00 79.44 203 GLU A N 1
ATOM 1604 C CA . GLU A 1 203 ? -19.207 -6.993 -11.248 1.00 79.44 203 GLU A CA 1
ATOM 1605 C C . GLU A 1 203 ? -20.126 -5.907 -11.848 1.00 79.44 203 GLU A C 1
ATOM 1607 O O . GLU A 1 203 ? -21.352 -5.988 -11.782 1.00 79.44 203 GLU A O 1
ATOM 1612 N N . ASN A 1 204 ? -19.527 -4.850 -12.412 1.00 76.88 204 ASN A N 1
ATOM 1613 C CA . ASN A 1 204 ? -20.218 -3.679 -12.969 1.00 76.88 204 ASN A CA 1
ATOM 1614 C C . ASN A 1 204 ? -21.015 -2.840 -11.951 1.00 76.88 204 ASN A C 1
ATOM 1616 O O . ASN A 1 204 ? -21.784 -1.962 -12.345 1.00 76.88 204 ASN A O 1
ATOM 1620 N N . LYS A 1 205 ? -20.820 -3.051 -10.645 1.00 81.38 205 LYS A N 1
ATOM 1621 C CA . LYS A 1 205 ? -21.391 -2.227 -9.573 1.00 81.38 205 LYS A CA 1
ATOM 1622 C C . LYS A 1 205 ? -20.302 -1.422 -8.885 1.00 81.38 205 LYS A C 1
ATOM 1624 O O . LYS A 1 205 ? -19.239 -1.944 -8.559 1.00 81.38 205 LYS A O 1
ATOM 1629 N N . ASN A 1 206 ? -20.589 -0.153 -8.616 1.00 83.50 206 ASN A N 1
ATOM 1630 C CA . ASN A 1 206 ? -19.714 0.681 -7.803 1.00 83.50 206 ASN A CA 1
ATOM 1631 C C . ASN A 1 206 ? -20.019 0.425 -6.328 1.00 83.50 206 ASN A C 1
ATOM 1633 O O . ASN A 1 206 ? -21.112 0.717 -5.845 1.00 83.50 206 ASN A O 1
ATOM 1637 N N . VAL A 1 207 ? -19.049 -0.150 -5.628 1.00 88.81 207 VAL A N 1
ATOM 1638 C CA . VAL A 1 207 ? -19.105 -0.412 -4.192 1.00 88.81 207 VAL A CA 1
ATOM 1639 C C . VAL A 1 207 ? -18.341 0.693 -3.486 1.00 88.81 207 VAL A C 1
ATOM 1641 O O . VAL A 1 207 ? -17.195 0.971 -3.836 1.00 88.81 207 VAL A O 1
ATOM 1644 N N . HIS A 1 208 ? -18.984 1.339 -2.517 1.00 90.69 208 HIS A N 1
ATOM 1645 C CA . HIS A 1 208 ? -18.397 2.428 -1.744 1.00 90.69 208 HIS A CA 1
ATOM 1646 C C . HIS A 1 208 ? -18.001 1.940 -0.350 1.00 90.69 208 HIS A C 1
ATOM 1648 O O . HIS A 1 208 ? -18.770 1.252 0.319 1.00 90.69 208 HIS A O 1
ATOM 1654 N N . PHE A 1 209 ? -16.827 2.368 0.099 1.00 90.94 209 PHE A N 1
ATOM 1655 C CA . PHE A 1 209 ? -16.281 2.130 1.429 1.00 90.94 209 PHE A CA 1
ATOM 1656 C C . PHE A 1 209 ? -16.089 3.494 2.112 1.00 90.94 209 PHE A C 1
ATOM 1658 O O . PHE A 1 209 ? -15.050 4.134 1.914 1.00 90.94 209 PHE A O 1
ATOM 1665 N N . PRO A 1 210 ? -17.097 4.004 2.849 1.00 93.44 210 PRO A N 1
ATOM 1666 C CA . PRO A 1 210 ? -16.986 5.260 3.588 1.00 93.44 210 PRO A CA 1
ATOM 1667 C C . PRO A 1 210 ? -15.833 5.220 4.593 1.00 93.44 210 PRO A C 1
ATOM 1669 O O . PRO A 1 210 ? -15.825 4.394 5.503 1.00 93.44 210 PRO A O 1
ATOM 1672 N N . VAL A 1 211 ? -14.870 6.131 4.457 1.00 93.56 211 VAL A N 1
ATOM 1673 C CA . VAL A 1 211 ? -13.628 6.111 5.247 1.00 93.56 211 VAL A CA 1
ATOM 1674 C C . VAL A 1 211 ? -13.920 6.242 6.740 1.00 93.56 211 VAL A C 1
ATOM 1676 O O . VAL A 1 211 ? -13.394 5.464 7.527 1.00 93.56 211 VAL A O 1
ATOM 1679 N N . GLY A 1 212 ? -14.824 7.148 7.127 1.00 91.69 212 GLY A N 1
ATOM 1680 C CA . GLY A 1 212 ? -15.192 7.354 8.533 1.00 91.69 212 GLY A CA 1
ATOM 1681 C C . GLY A 1 212 ? -15.862 6.155 9.217 1.00 91.69 212 GLY A C 1
ATOM 1682 O O . GLY A 1 212 ? -15.927 6.125 10.441 1.00 91.69 212 GLY A O 1
ATOM 1683 N N . LEU A 1 213 ? -16.341 5.160 8.458 1.00 92.75 213 LEU A N 1
ATOM 1684 C CA . LEU A 1 213 ? -17.045 3.984 8.993 1.00 92.75 213 LEU A CA 1
ATOM 1685 C C . LEU A 1 213 ? -16.233 2.686 8.911 1.00 92.75 213 LEU A C 1
ATOM 1687 O O . LEU A 1 213 ? -16.603 1.702 9.543 1.00 92.75 213 LEU A O 1
ATOM 1691 N N . PHE A 1 214 ? -15.165 2.658 8.112 1.00 95.12 214 PHE A N 1
ATOM 1692 C CA . PHE A 1 214 ? -14.430 1.433 7.784 1.00 95.12 214 PHE A CA 1
ATOM 1693 C C . PHE A 1 214 ? -13.109 1.272 8.549 1.00 95.12 214 PHE A C 1
ATOM 1695 O O . PHE A 1 214 ? -12.364 0.332 8.272 1.00 95.12 214 PHE A O 1
ATOM 1702 N N . TRP A 1 215 ? -12.826 2.138 9.528 1.00 96.00 215 TRP A N 1
ATOM 1703 C CA . TRP A 1 215 ? -11.656 1.997 10.396 1.00 96.00 215 TRP A CA 1
ATOM 1704 C C . TRP A 1 215 ? -11.617 0.618 11.070 1.00 96.00 215 TRP A C 1
ATOM 1706 O O . TRP A 1 215 ? -12.544 0.234 11.782 1.00 96.00 215 TRP A O 1
ATOM 1716 N N . GLY A 1 216 ? -10.553 -0.153 10.829 1.00 96.38 216 GLY A N 1
ATOM 1717 C CA . GLY A 1 216 ? -10.423 -1.521 11.346 1.00 96.38 216 GLY A CA 1
ATOM 1718 C C . GLY A 1 216 ? -11.285 -2.580 10.649 1.00 96.38 216 GLY A C 1
ATOM 1719 O O . GLY A 1 216 ? -11.395 -3.700 11.149 1.00 96.38 216 GLY A O 1
ATOM 1720 N N . GLY A 1 217 ? -11.900 -2.248 9.510 1.00 96.00 217 GLY A N 1
ATOM 1721 C CA . GLY A 1 217 ? -12.825 -3.102 8.760 1.00 96.00 217 GLY A CA 1
ATOM 1722 C C . GLY A 1 217 ? -12.189 -4.201 7.898 1.00 96.00 217 GLY A C 1
ATOM 1723 O O . GLY A 1 217 ? -12.868 -4.718 7.012 1.00 96.00 217 GLY A O 1
ATOM 1724 N N . GLU A 1 218 ? -10.917 -4.559 8.108 1.00 96.00 218 GLU A N 1
ATOM 1725 C CA . GLU A 1 218 ? -10.176 -5.525 7.277 1.00 96.00 218 GLU A CA 1
ATOM 1726 C C . GLU A 1 218 ? -10.930 -6.840 7.064 1.00 96.00 218 GLU A C 1
ATOM 1728 O O . GLU A 1 218 ? -11.134 -7.234 5.921 1.00 96.00 218 GLU A O 1
ATOM 1733 N N . ASP A 1 219 ? -11.417 -7.485 8.129 1.00 96.25 219 ASP A N 1
ATOM 1734 C CA . ASP A 1 219 ? -12.088 -8.792 8.018 1.00 96.25 219 ASP A CA 1
ATOM 1735 C C . ASP A 1 219 ? -13.357 -8.732 7.158 1.00 96.25 219 ASP A C 1
ATOM 1737 O O . ASP A 1 219 ? -13.636 -9.646 6.378 1.00 96.25 219 ASP A O 1
ATOM 1741 N N . LEU A 1 220 ? -14.114 -7.636 7.262 1.00 93.94 220 LEU A N 1
ATOM 1742 C CA . LEU A 1 220 ? -15.318 -7.422 6.464 1.00 93.94 220 LEU A CA 1
ATOM 1743 C C . LEU A 1 220 ? -14.969 -7.305 4.977 1.00 93.94 220 LEU A C 1
ATOM 1745 O O . LEU A 1 220 ? -15.630 -7.912 4.134 1.00 93.94 220 LEU A O 1
ATOM 1749 N N . VAL A 1 221 ? -13.925 -6.538 4.665 1.00 92.31 221 VAL A N 1
ATOM 1750 C CA . VAL A 1 221 ? -13.504 -6.268 3.289 1.00 92.31 221 VAL A CA 1
ATOM 1751 C C . VAL A 1 221 ? -12.813 -7.477 2.657 1.00 92.31 221 VAL A C 1
ATOM 1753 O O . VAL A 1 221 ? -13.106 -7.809 1.510 1.00 92.31 221 VAL A O 1
ATOM 1756 N N . VAL A 1 222 ? -11.974 -8.199 3.402 1.00 92.75 222 VAL A N 1
ATOM 1757 C CA . VAL A 1 222 ? -11.370 -9.459 2.938 1.00 92.75 222 VAL A CA 1
ATOM 1758 C C . VAL A 1 222 ? -12.455 -10.495 2.643 1.00 92.75 222 VAL A C 1
ATOM 1760 O O . VAL A 1 222 ? -12.445 -11.108 1.577 1.00 92.75 222 VAL A O 1
ATOM 1763 N N . ASN A 1 223 ? -13.446 -10.650 3.528 1.00 93.56 223 ASN A N 1
ATOM 1764 C CA . ASN A 1 223 ? -14.582 -11.545 3.288 1.00 93.56 223 ASN A CA 1
ATOM 1765 C C . ASN A 1 223 ? -15.418 -11.112 2.072 1.00 93.56 223 ASN A C 1
ATOM 1767 O O . ASN A 1 223 ? -15.895 -11.957 1.317 1.00 93.56 223 ASN A O 1
ATOM 1771 N N . PHE A 1 224 ? -15.589 -9.804 1.860 1.00 91.69 224 PHE A N 1
ATOM 1772 C CA . PHE A 1 224 ? -16.237 -9.276 0.661 1.00 91.69 224 PHE A CA 1
ATOM 1773 C C . PHE A 1 224 ? -15.469 -9.681 -0.608 1.00 91.69 224 PHE A C 1
ATOM 1775 O O . PHE A 1 224 ? -16.069 -10.248 -1.519 1.00 91.69 224 PHE A O 1
ATOM 1782 N N . PHE A 1 225 ? -14.147 -9.493 -0.657 1.00 89.38 225 PHE A N 1
ATOM 1783 C CA . PHE A 1 225 ? -13.342 -9.904 -1.815 1.00 89.38 225 PHE A CA 1
ATOM 1784 C C . PHE A 1 225 ? -13.301 -11.420 -2.020 1.00 89.38 225 PHE A C 1
ATOM 1786 O O . PHE A 1 225 ? -13.329 -11.872 -3.160 1.00 89.38 225 PHE A O 1
ATOM 1793 N N . GLY A 1 226 ? -13.328 -12.216 -0.948 1.00 89.25 226 GLY A N 1
ATOM 1794 C CA . GLY A 1 226 ? -13.419 -13.677 -1.044 1.00 89.25 226 GLY A CA 1
ATOM 1795 C C . GLY A 1 226 ? -14.698 -14.174 -1.733 1.00 89.25 226 GLY A C 1
ATOM 1796 O O . GLY A 1 226 ? -14.689 -15.235 -2.351 1.00 89.25 226 GLY A O 1
ATOM 1797 N N . LYS A 1 227 ? -15.788 -13.398 -1.675 1.00 90.38 227 LYS A N 1
ATOM 1798 C CA . LYS A 1 227 ? -17.056 -13.693 -2.371 1.00 90.38 227 LYS A CA 1
ATOM 1799 C C . LYS A 1 227 ? -17.098 -13.183 -3.811 1.00 90.38 227 LYS A C 1
ATOM 1801 O O . LYS A 1 227 ? -17.958 -13.614 -4.571 1.00 90.38 227 LYS A O 1
ATOM 1806 N N . HIS A 1 228 ? -16.178 -12.292 -4.171 1.00 87.00 228 HIS A N 1
ATOM 1807 C CA . HIS A 1 228 ? -16.086 -11.658 -5.483 1.00 87.00 228 HIS A CA 1
ATOM 1808 C C . HIS A 1 228 ? -14.675 -11.852 -6.054 1.00 87.00 228 HIS A C 1
ATOM 1810 O O . HIS A 1 228 ? -13.909 -10.884 -6.148 1.00 87.00 228 HIS A O 1
ATOM 1816 N N . PRO A 1 229 ? -14.295 -13.101 -6.394 1.00 81.75 229 PRO A N 1
ATOM 1817 C CA . PRO A 1 229 ? -12.961 -13.399 -6.885 1.00 81.75 229 PRO A CA 1
ATOM 1818 C C . PRO A 1 229 ? -12.678 -12.620 -8.168 1.00 81.75 229 PRO A C 1
ATOM 1820 O O . PRO A 1 229 ? -13.531 -12.476 -9.046 1.00 81.75 229 PRO A O 1
ATOM 1823 N N . ARG A 1 230 ? -11.451 -12.119 -8.278 1.00 79.75 230 ARG A N 1
ATOM 1824 C CA . ARG A 1 230 ? -10.976 -11.366 -9.437 1.00 79.75 230 ARG A CA 1
ATOM 1825 C C . ARG A 1 230 ? -9.844 -12.131 -10.107 1.00 79.75 230 ARG A C 1
ATOM 1827 O O . ARG A 1 230 ? -9.070 -12.779 -9.403 1.00 79.75 230 ARG A O 1
ATOM 1834 N N . PRO A 1 231 ? -9.728 -12.065 -11.442 1.00 83.50 231 PRO A N 1
ATOM 1835 C CA . PRO A 1 231 ? -8.595 -12.663 -12.124 1.00 83.50 231 PRO A CA 1
ATOM 1836 C C . PRO A 1 231 ? -7.302 -12.027 -11.613 1.00 83.50 231 PRO A C 1
ATOM 1838 O O . PRO A 1 231 ? -7.189 -10.800 -11.536 1.00 83.50 231 PRO A O 1
ATOM 1841 N N . THR A 1 232 ? -6.340 -12.877 -11.268 1.00 87.56 232 THR A N 1
ATOM 1842 C CA . THR A 1 232 ? -4.989 -12.475 -10.895 1.00 87.56 232 THR A CA 1
ATOM 1843 C C . THR A 1 232 ? -3.981 -13.077 -11.865 1.00 87.56 232 THR A C 1
ATOM 1845 O O . THR A 1 232 ? -4.173 -14.164 -12.412 1.00 87.56 232 THR A O 1
ATOM 1848 N N . VAL A 1 233 ? -2.903 -12.344 -12.109 1.00 87.75 233 VAL A N 1
ATOM 1849 C CA . VAL A 1 233 ? -1.830 -12.688 -13.033 1.00 87.75 233 VAL A CA 1
ATOM 1850 C C . VAL A 1 233 ? -0.526 -12.664 -12.256 1.00 87.75 233 VAL A C 1
ATOM 1852 O O . VAL A 1 233 ? -0.151 -11.639 -11.688 1.00 87.75 233 VAL A O 1
ATOM 1855 N N . THR A 1 234 ? 0.183 -13.789 -12.244 1.00 90.50 234 THR A N 1
ATOM 1856 C CA . THR A 1 234 ? 1.566 -13.848 -11.766 1.00 90.50 234 THR A CA 1
ATOM 1857 C C . THR A 1 234 ? 2.499 -13.632 -12.950 1.00 90.50 234 THR A C 1
ATOM 1859 O O . THR A 1 234 ? 2.469 -14.406 -13.909 1.00 90.50 234 THR A O 1
ATOM 1862 N N . MET A 1 235 ? 3.366 -12.621 -12.886 1.00 86.50 235 MET A N 1
ATOM 1863 C CA . MET A 1 235 ? 4.403 -12.450 -13.905 1.00 86.50 235 MET A CA 1
ATOM 1864 C C . MET A 1 235 ? 5.580 -13.378 -13.599 1.00 86.50 235 MET A C 1
ATOM 1866 O O . MET A 1 235 ? 6.172 -13.324 -12.520 1.00 86.50 235 MET A O 1
ATOM 1870 N N . ARG A 1 236 ? 5.919 -14.246 -14.555 1.00 87.44 236 ARG A N 1
ATOM 1871 C CA . ARG A 1 236 ? 7.086 -15.130 -14.492 1.00 87.44 236 ARG A CA 1
ATOM 1872 C C . ARG A 1 236 ? 8.066 -14.701 -15.572 1.00 87.44 236 ARG A C 1
ATOM 1874 O O . ARG A 1 236 ? 7.712 -14.636 -16.745 1.00 87.44 236 ARG A O 1
ATOM 1881 N N . PHE A 1 237 ? 9.292 -14.420 -15.164 1.00 81.25 237 PHE A N 1
ATOM 1882 C CA . PHE A 1 237 ? 10.361 -14.005 -16.056 1.00 81.25 237 PHE A CA 1
ATOM 1883 C C . PHE A 1 237 ? 11.313 -15.180 -16.223 1.00 81.25 237 PHE A C 1
ATOM 1885 O O . PHE A 1 237 ? 11.863 -15.687 -15.247 1.00 81.25 237 PHE A O 1
ATOM 1892 N N . THR A 1 238 ? 11.473 -15.646 -17.454 1.00 75.25 238 THR A N 1
ATOM 1893 C CA . THR A 1 238 ? 12.486 -16.643 -17.789 1.00 75.25 238 THR A CA 1
ATOM 1894 C C . THR A 1 238 ? 13.762 -15.913 -18.174 1.00 75.25 238 THR A C 1
ATOM 1896 O O . THR A 1 238 ? 13.740 -15.106 -19.104 1.00 75.25 238 THR A O 1
ATOM 1899 N N . ASN A 1 239 ? 14.868 -16.210 -17.492 1.00 58.91 239 ASN A N 1
ATOM 1900 C CA . ASN A 1 239 ? 16.202 -15.767 -17.891 1.00 58.91 239 ASN A CA 1
ATOM 1901 C C . ASN A 1 239 ? 16.617 -16.501 -19.175 1.00 58.91 239 ASN A C 1
ATOM 1903 O O . ASN A 1 239 ? 17.420 -17.423 -19.131 1.00 58.91 239 ASN A O 1
ATOM 1907 N N . ASN A 1 240 ? 16.050 -16.116 -20.314 1.00 44.12 240 ASN A N 1
ATOM 1908 C CA . ASN A 1 240 ? 16.559 -16.511 -21.621 1.00 44.12 240 ASN A CA 1
ATOM 1909 C C . ASN A 1 240 ? 17.253 -15.300 -22.230 1.00 44.12 240 ASN A C 1
ATOM 1911 O O . ASN A 1 240 ? 16.711 -14.627 -23.102 1.00 44.12 240 ASN A O 1
ATOM 1915 N N . ILE A 1 241 ? 18.448 -15.016 -21.721 1.00 45.66 241 ILE A N 1
ATOM 1916 C CA . ILE A 1 241 ? 19.449 -14.251 -22.4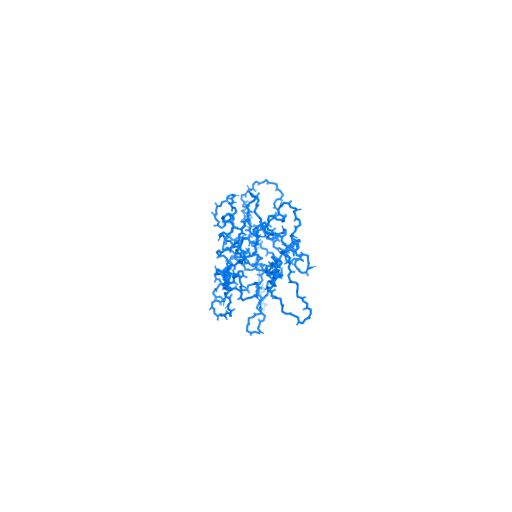56 1.00 45.66 241 ILE A CA 1
ATOM 1917 C C . ILE A 1 241 ? 20.690 -15.140 -22.489 1.00 45.66 241 ILE A C 1
ATOM 1919 O O . ILE A 1 241 ? 21.468 -15.185 -21.538 1.00 45.66 241 ILE A O 1
ATOM 1923 N N . SER A 1 242 ? 20.768 -15.937 -23.554 1.00 37.16 242 SER A N 1
ATOM 1924 C CA . SER A 1 242 ? 22.023 -16.409 -24.139 1.00 37.16 242 SER A CA 1
ATOM 1925 C C . SER A 1 242 ? 22.687 -15.267 -24.893 1.00 37.16 242 SER A C 1
ATOM 1927 O O . SER A 1 242 ? 21.925 -14.588 -25.623 1.00 37.16 242 SER A O 1
#